Protein AF-A0A0V1PXN3-F1 (afdb_monomer)

InterPro domains:
  IPR060746 Increased recombination centres protein 19 [PF27708] (1-213)

Mean predicted aligned error: 9.02 Å

Foldseek 3Di:
DDDDDDDDDDDPDDDDPDDLADQDDLVNLVVDPDPLVSLVVLLVLQLSCLVQLDVDPLLSVLSNVVSVCCSPQADLQLLLCLQPPPDDRDDPSLQSVQSSLQSVLSVVQRDDDPVQPPPPPCPDPVSPDRDGDPSSVVSVVVSVLSVPDDPVQSRPRNNVLLVLVVVLVVPADPDHDPVSNCVSCVPPDPVVVVVSVVSSVVSVVCVVSVHRD

Secondary structure (DSSP, 8-state):
----------SS----SS-SSPPPPHHHHHT-S-HHHHHHHHHHHHHHGGGTS-SSHHHHHHHHHHHHHHHHT--HHHHHHHHHSS-PPPPHHHHHHHHHHHHHHHHHTT---GGGS--S---SGGGG-PPPPHHHHHHHHHHHHHHHS-HHHHS-SS-THHHHHHHHHHTS-SS--HHHHHHHTSSS-TTHHHHHHHHHHHHHHHHHHT---

Organism: NCBI:txid58627

Radius of gyration: 21.48 Å; Cα contacts (8 Å, |Δi|>4): 142; chains: 1; bounding box: 57×36×67 Å

Structure (mmCIF, N/CA/C/O backbone):
data_AF-A0A0V1PXN3-F1
#
_entry.id   AF-A0A0V1PXN3-F1
#
loop_
_atom_site.group_PDB
_atom_site.id
_atom_site.type_symbol
_atom_site.label_atom_id
_atom_site.label_alt_id
_atom_site.label_comp_id
_atom_site.label_asym_id
_atom_site.label_entity_id
_atom_site.label_seq_id
_atom_site.pdbx_PDB_ins_code
_atom_site.Cartn_x
_atom_site.Cartn_y
_atom_site.Cartn_z
_atom_site.occupancy
_atom_site.B_iso_or_equiv
_atom_site.auth_seq_id
_atom_site.auth_comp_id
_atom_site.auth_asym_id
_atom_site.auth_atom_id
_atom_site.pdbx_PDB_model_num
ATOM 1 N N . MET A 1 1 ? -35.572 -7.677 36.099 1.00 38.69 1 MET A N 1
ATOM 2 C CA . MET A 1 1 ? -35.327 -8.691 35.049 1.00 38.69 1 MET A CA 1
ATOM 3 C C . MET A 1 1 ? -36.338 -8.476 33.934 1.00 38.69 1 MET A C 1
ATOM 5 O O . MET A 1 1 ? -37.490 -8.809 34.137 1.00 38.69 1 MET A O 1
ATOM 9 N N . ASN A 1 2 ? -35.928 -7.909 32.796 1.00 30.81 2 ASN A N 1
ATOM 10 C CA . ASN A 1 2 ? -36.773 -7.792 31.602 1.00 30.81 2 ASN A CA 1
ATOM 11 C C . ASN A 1 2 ? -36.043 -8.457 30.427 1.00 30.81 2 ASN A C 1
ATOM 13 O O . ASN A 1 2 ? -35.057 -7.928 29.920 1.00 30.81 2 ASN A O 1
ATOM 17 N N . LYS A 1 3 ? -36.506 -9.650 30.040 1.00 45.12 3 LYS A N 1
ATOM 18 C CA . LYS A 1 3 ? -36.125 -10.360 28.811 1.00 45.12 3 LYS A CA 1
ATOM 19 C C . LYS A 1 3 ? -37.170 -10.056 27.741 1.00 45.12 3 LYS A C 1
ATOM 21 O O . LYS A 1 3 ? -38.227 -10.647 27.860 1.00 45.12 3 LYS A O 1
ATOM 26 N N . ILE A 1 4 ? -36.881 -9.250 26.715 1.00 38.41 4 ILE A N 1
ATOM 27 C CA . ILE A 1 4 ? -37.467 -9.299 25.345 1.00 38.41 4 ILE A CA 1
ATOM 28 C C . ILE A 1 4 ? -36.533 -8.415 24.462 1.00 38.41 4 ILE A C 1
ATOM 30 O O . ILE A 1 4 ? -36.041 -7.417 24.971 1.00 38.41 4 ILE A O 1
ATOM 34 N N . LYS A 1 5 ? -36.148 -8.653 23.198 1.00 32.56 5 LYS A N 1
ATOM 35 C CA . LYS A 1 5 ? -36.693 -9.404 22.057 1.00 32.56 5 LYS A CA 1
ATOM 36 C C . LYS A 1 5 ? -35.580 -10.082 21.248 1.00 32.56 5 LYS A C 1
ATOM 38 O O . LYS A 1 5 ? -34.499 -9.529 21.064 1.00 32.56 5 LYS A O 1
ATOM 43 N N . GLN A 1 6 ? -35.902 -11.275 20.752 1.00 46.47 6 GLN A N 1
ATOM 44 C CA . GLN A 1 6 ? -35.197 -11.967 19.677 1.00 46.47 6 GLN A CA 1
ATOM 45 C C . GLN A 1 6 ? -35.239 -11.104 18.410 1.00 46.47 6 GLN A C 1
ATOM 47 O O . GLN A 1 6 ? -36.313 -10.653 18.014 1.00 46.47 6 GLN A O 1
ATOM 52 N N . THR A 1 7 ? -34.091 -10.888 17.772 1.00 35.09 7 THR A N 1
ATOM 53 C CA . THR A 1 7 ? -34.034 -10.409 16.389 1.00 35.09 7 THR A CA 1
ATOM 54 C C . THR A 1 7 ? -33.651 -11.576 15.496 1.00 35.09 7 THR A C 1
ATOM 56 O O . THR A 1 7 ? -32.647 -12.253 15.720 1.00 35.09 7 THR A O 1
ATOM 59 N N . ALA A 1 8 ? -34.535 -11.835 14.537 1.00 36.41 8 ALA A N 1
ATOM 60 C CA . ALA A 1 8 ? -34.487 -12.936 13.600 1.00 36.41 8 ALA A CA 1
ATOM 61 C C . ALA A 1 8 ? -33.201 -12.915 12.764 1.00 36.41 8 ALA A C 1
ATOM 63 O O . ALA A 1 8 ? -32.812 -11.898 12.191 1.00 36.41 8 ALA A O 1
ATOM 64 N N . THR A 1 9 ? -32.562 -14.075 12.697 1.00 37.53 9 THR A N 1
ATOM 65 C CA . THR A 1 9 ? -31.536 -14.423 11.723 1.00 37.53 9 THR A CA 1
ATOM 66 C C . THR A 1 9 ? -32.177 -14.587 10.351 1.00 37.53 9 THR A C 1
ATOM 68 O O . THR A 1 9 ? -32.914 -15.544 10.122 1.00 37.53 9 THR A O 1
ATOM 71 N N . VAL A 1 10 ? -31.844 -13.693 9.425 1.00 38.00 10 VAL A N 1
ATOM 72 C CA . VAL A 1 10 ? -31.843 -14.008 7.995 1.00 38.00 10 VAL A CA 1
ATOM 73 C C . VAL A 1 10 ? -30.399 -13.821 7.535 1.00 38.00 10 VAL A C 1
ATOM 75 O O . VAL A 1 10 ? -29.905 -12.697 7.469 1.00 38.00 10 VAL A O 1
ATOM 78 N N . GLY A 1 11 ? -29.706 -14.943 7.329 1.00 45.94 11 GLY A N 1
ATOM 79 C CA . GLY A 1 11 ? -28.295 -15.014 6.937 1.00 45.94 11 GLY A CA 1
ATOM 80 C C . GLY A 1 11 ? -27.371 -15.520 8.052 1.00 45.94 11 GLY A C 1
ATOM 81 O O . GLY A 1 11 ? -27.454 -15.067 9.191 1.00 45.94 11 GLY A O 1
ATOM 82 N N . ASN A 1 12 ? -26.470 -16.447 7.714 1.00 48.41 12 ASN A N 1
ATOM 83 C CA . ASN A 1 12 ? -25.453 -17.056 8.594 1.00 48.41 12 ASN A CA 1
ATOM 84 C C . ASN A 1 12 ? -24.338 -16.082 9.045 1.00 48.41 12 ASN A C 1
ATOM 86 O O . ASN A 1 12 ? -23.241 -16.510 9.405 1.00 48.41 12 ASN A O 1
ATOM 90 N N . ASP A 1 13 ? -24.593 -14.775 9.040 1.00 48.59 13 ASP A N 1
ATOM 91 C CA . ASP A 1 13 ? -23.587 -13.771 9.359 1.00 48.59 13 ASP A CA 1
ATOM 92 C C . ASP A 1 13 ? -23.634 -13.402 10.842 1.00 48.59 13 ASP A C 1
ATOM 94 O O . ASP A 1 13 ? -24.648 -12.941 11.374 1.00 48.59 13 ASP A O 1
ATOM 98 N N . LEU A 1 14 ? -22.494 -13.556 11.516 1.00 51.81 14 LEU A N 1
ATOM 99 C CA . LEU A 1 14 ? -22.304 -13.098 12.888 1.00 51.81 14 LEU A CA 1
ATOM 100 C C . LEU A 1 14 ? -22.364 -11.564 12.934 1.00 51.81 14 LEU A C 1
ATOM 102 O O . LEU A 1 14 ? -21.406 -10.874 12.587 1.00 51.81 14 LEU A O 1
ATOM 106 N N . ILE A 1 15 ? -23.485 -11.020 13.405 1.00 57.38 15 ILE A N 1
ATOM 107 C CA . ILE A 1 15 ? -23.606 -9.594 13.717 1.00 57.38 15 ILE A CA 1
ATOM 108 C C . ILE A 1 15 ? -22.878 -9.345 15.035 1.00 57.38 15 ILE A C 1
ATOM 110 O O . ILE A 1 15 ? -23.332 -9.761 16.106 1.00 57.38 15 ILE A O 1
ATOM 114 N N . VAL A 1 16 ? -21.741 -8.655 14.976 1.00 54.97 16 VAL A N 1
ATOM 115 C CA . VAL A 1 16 ? -21.030 -8.281 16.196 1.00 54.97 16 VAL A CA 1
ATOM 116 C C . VAL A 1 16 ? -21.806 -7.160 16.888 1.00 54.97 16 VAL A C 1
ATOM 118 O O . VAL A 1 16 ? -21.895 -6.047 16.381 1.00 54.97 16 VAL A O 1
ATOM 121 N N . LYS A 1 17 ? -22.368 -7.452 18.068 1.00 52.62 17 LYS A N 1
ATOM 122 C CA . LYS A 1 17 ? -23.098 -6.468 18.893 1.00 52.62 17 LYS A CA 1
ATOM 123 C C . LYS A 1 17 ? -22.206 -5.350 19.446 1.00 52.62 17 LYS A C 1
ATOM 125 O O . LYS A 1 17 ? -22.716 -4.325 19.884 1.00 52.62 17 LYS A O 1
ATOM 130 N N . TYR A 1 18 ? -20.892 -5.562 19.447 1.00 54.41 18 TYR A N 1
ATOM 131 C CA . TYR A 1 18 ? -19.894 -4.657 20.005 1.00 54.41 18 TYR A CA 1
ATOM 132 C C . TYR A 1 18 ? -18.847 -4.306 18.951 1.00 54.41 18 TYR A C 1
ATOM 134 O O . TYR A 1 18 ? -18.476 -5.134 18.121 1.00 54.41 18 TYR A O 1
ATOM 142 N N . GLN A 1 19 ? -18.338 -3.079 18.998 1.00 57.34 19 GLN A N 1
ATOM 143 C CA . GLN A 1 19 ? -17.306 -2.624 18.075 1.00 57.34 19 GLN A CA 1
ATOM 144 C C . GLN A 1 19 ? -16.018 -3.448 18.262 1.00 57.34 19 GLN A C 1
ATOM 146 O O . GLN A 1 19 ? -15.400 -3.417 19.323 1.00 57.34 19 GLN A O 1
ATOM 151 N N . VAL A 1 20 ? -15.595 -4.179 17.222 1.00 59.34 20 VAL A N 1
ATOM 152 C CA . VAL A 1 20 ? -14.404 -5.057 17.271 1.00 59.34 20 VAL A CA 1
ATOM 153 C C . VAL A 1 20 ? -13.104 -4.250 17.396 1.00 59.34 20 VAL A C 1
ATOM 155 O O . VAL A 1 20 ? -12.115 -4.714 17.967 1.00 59.34 20 VAL A O 1
ATOM 158 N N . SER A 1 21 ? -13.098 -3.020 16.878 1.00 61.12 21 SER A N 1
ATOM 159 C CA . SER A 1 21 ? -11.963 -2.100 16.943 1.00 61.12 21 SER A CA 1
ATOM 160 C C . SER A 1 21 ? -12.455 -0.663 17.086 1.00 61.12 21 SER A C 1
ATOM 162 O O . SER A 1 21 ? -13.147 -0.164 16.200 1.00 61.12 21 SER A O 1
ATOM 164 N N . SER A 1 22 ? -12.091 0.020 18.176 1.00 64.25 22 SER A N 1
ATOM 165 C CA . SER A 1 22 ? -12.312 1.465 18.269 1.00 64.25 22 SER A CA 1
ATOM 166 C C . SER A 1 22 ? -11.385 2.203 17.304 1.00 64.25 22 SER A C 1
ATOM 168 O O . SER A 1 22 ? -10.176 1.936 17.256 1.00 64.25 22 SER A O 1
ATOM 170 N N . LEU A 1 23 ? -11.940 3.134 16.527 1.00 71.94 23 LEU A N 1
ATOM 171 C CA . LEU A 1 23 ? -11.132 4.070 15.752 1.00 71.94 23 LEU A CA 1
ATOM 172 C C . LEU A 1 23 ? -10.460 5.029 16.736 1.00 71.94 23 LEU A C 1
ATOM 174 O O . LEU A 1 23 ? -11.130 5.660 17.548 1.00 71.94 23 LEU A O 1
ATOM 178 N N . ILE A 1 24 ? -9.130 5.069 16.702 1.00 79.38 24 ILE A N 1
ATOM 179 C CA . ILE A 1 24 ? -8.342 5.943 17.571 1.00 79.38 24 ILE A CA 1
ATOM 180 C C . ILE A 1 24 ? -8.375 7.364 17.015 1.00 79.38 24 ILE A C 1
ATOM 182 O O . ILE A 1 24 ? -8.182 7.560 15.815 1.00 79.38 24 ILE A O 1
ATOM 186 N N . LYS A 1 25 ? -8.597 8.354 17.880 1.00 82.12 25 LYS A N 1
ATOM 187 C CA . LYS A 1 25 ? -8.450 9.767 17.508 1.00 82.12 25 LYS A CA 1
ATOM 188 C C . LYS A 1 25 ? -6.993 10.206 17.643 1.00 82.12 25 LYS A C 1
ATOM 190 O O . LYS A 1 25 ? -6.249 9.668 18.465 1.00 82.12 25 LYS A O 1
ATOM 195 N N . LEU A 1 26 ? -6.589 11.222 16.882 1.00 82.00 26 LEU A N 1
ATOM 196 C CA . LEU A 1 26 ? -5.228 11.765 16.943 1.00 82.00 26 LEU A CA 1
ATOM 197 C C . LEU A 1 26 ? -4.856 12.239 18.360 1.00 82.00 26 LEU A C 1
ATOM 199 O O . LEU A 1 26 ? -3.751 11.985 18.831 1.00 82.00 26 LEU A O 1
ATOM 203 N N . GLU A 1 27 ? -5.806 12.842 19.075 1.00 83.06 27 GLU A N 1
ATOM 204 C CA . GLU A 1 27 ? -5.663 13.267 20.474 1.00 83.06 27 GLU A CA 1
ATOM 205 C C . GLU A 1 27 ? -5.270 12.110 21.402 1.00 83.06 27 GLU A C 1
ATOM 207 O O . GLU A 1 27 ? -4.376 12.243 22.235 1.00 83.06 27 GLU A O 1
ATOM 212 N N . GLU A 1 28 ? -5.901 10.945 21.239 1.00 82.19 28 GLU A N 1
ATOM 213 C CA . GLU A 1 28 ? -5.601 9.750 22.032 1.00 82.19 28 GLU A CA 1
ATOM 214 C C . GLU A 1 28 ? -4.222 9.184 21.701 1.00 82.19 28 GLU A C 1
ATOM 216 O O . GLU A 1 28 ? -3.518 8.703 22.588 1.00 82.19 28 GLU A O 1
ATOM 221 N N . LEU A 1 29 ? -3.818 9.265 20.432 1.00 84.50 29 LEU A N 1
ATOM 222 C CA . LEU A 1 29 ? -2.484 8.866 20.002 1.00 84.50 29 LEU A CA 1
ATOM 223 C C . LEU A 1 29 ? -1.412 9.814 20.564 1.00 84.50 29 LEU A C 1
ATOM 225 O O . LEU A 1 29 ? -0.329 9.365 20.937 1.00 84.50 29 LEU A O 1
ATOM 229 N N . ASN A 1 30 ? -1.720 11.107 20.676 1.00 84.38 30 ASN A N 1
ATOM 230 C CA . ASN A 1 30 ? -0.817 12.123 21.214 1.00 84.38 30 ASN A CA 1
ATOM 231 C C . ASN A 1 30 ? -0.593 12.023 22.724 1.00 84.38 30 ASN A C 1
ATOM 233 O O . ASN A 1 30 ? 0.424 12.513 23.203 1.00 84.38 30 ASN A O 1
ATOM 237 N N . LYS A 1 31 ? -1.450 11.302 23.460 1.00 86.81 31 LYS A N 1
ATOM 238 C CA . LYS A 1 31 ? -1.182 10.938 24.863 1.00 86.81 31 LYS A CA 1
ATOM 239 C C . LYS A 1 31 ? 0.046 10.030 25.013 1.00 86.81 31 LYS A C 1
ATOM 241 O O . LYS A 1 31 ? 0.596 9.917 26.104 1.00 86.81 31 LYS A O 1
ATOM 246 N N . LEU A 1 32 ? 0.480 9.362 23.941 1.00 85.00 32 LEU A N 1
ATOM 247 C CA . LEU A 1 32 ? 1.688 8.540 23.950 1.00 85.00 32 LEU A CA 1
ATOM 248 C C . LEU A 1 32 ? 2.924 9.417 23.719 1.00 85.00 32 LEU A C 1
ATOM 250 O O . LEU A 1 32 ? 3.049 10.071 22.684 1.00 85.00 32 LEU A O 1
ATOM 254 N N . SER A 1 33 ? 3.869 9.360 24.657 1.00 79.44 33 SER A N 1
ATOM 255 C CA . SER A 1 33 ? 5.084 10.186 24.664 1.00 79.44 33 SER A CA 1
ATOM 256 C C . SER A 1 33 ? 6.087 9.844 23.556 1.00 79.44 33 SER A C 1
ATOM 258 O O . SER A 1 33 ? 6.813 10.713 23.088 1.00 79.44 33 SER A O 1
ATOM 260 N N . SER A 1 34 ? 6.136 8.585 23.112 1.00 88.19 34 SER A N 1
ATOM 261 C CA . SER A 1 34 ? 7.122 8.106 22.136 1.00 88.19 34 SER A CA 1
ATOM 262 C C . SER A 1 34 ? 6.499 7.815 20.773 1.00 88.19 34 SER A C 1
ATOM 264 O O . SER A 1 34 ? 5.521 7.069 20.673 1.00 88.19 34 SER A O 1
ATOM 266 N N . LYS A 1 35 ? 7.149 8.292 19.703 1.00 87.12 35 LYS A N 1
ATOM 267 C CA . LYS A 1 35 ? 6.850 7.937 18.304 1.00 87.12 35 LYS A CA 1
ATOM 268 C C . LYS A 1 35 ? 6.772 6.421 18.100 1.00 87.12 35 LYS A C 1
ATOM 270 O O . LYS A 1 35 ? 5.833 5.921 17.485 1.00 87.12 35 LYS A O 1
ATOM 275 N N . LYS A 1 36 ? 7.700 5.664 18.695 1.00 88.25 36 LYS A N 1
ATOM 276 C CA . LYS A 1 36 ? 7.724 4.193 18.631 1.00 88.25 36 LYS A CA 1
ATOM 277 C C . LYS A 1 36 ? 6.469 3.579 19.256 1.00 88.25 36 LYS A C 1
ATOM 279 O O . LYS A 1 36 ? 5.897 2.646 18.695 1.00 88.25 36 LYS A O 1
ATOM 284 N N . SER A 1 37 ? 6.007 4.127 20.379 1.00 89.19 37 SER A N 1
ATOM 285 C CA . SER A 1 37 ? 4.766 3.692 21.030 1.00 89.19 37 SER A CA 1
ATOM 286 C C . SER A 1 37 ? 3.532 4.012 20.183 1.00 89.19 37 SER A C 1
ATOM 288 O O . SER A 1 37 ? 2.633 3.173 20.093 1.00 89.19 37 SER A O 1
ATOM 290 N N . LYS A 1 38 ? 3.507 5.171 19.506 1.00 90.56 38 LYS A N 1
ATOM 291 C CA . LYS A 1 38 ? 2.444 5.536 18.552 1.00 90.56 38 LYS A CA 1
ATOM 292 C C . LYS A 1 38 ? 2.367 4.533 17.396 1.00 90.56 38 LYS A C 1
ATOM 294 O O . LYS A 1 38 ? 1.307 3.950 17.166 1.00 90.56 38 LYS A O 1
ATOM 299 N N . PHE A 1 39 ? 3.494 4.242 16.742 1.00 91.00 39 PHE A N 1
ATOM 300 C CA . PHE A 1 39 ? 3.560 3.232 15.678 1.00 91.00 39 PHE A CA 1
ATOM 301 C C . PHE A 1 39 ? 3.156 1.838 16.163 1.00 91.00 39 PHE A C 1
ATOM 303 O O . PHE A 1 39 ? 2.370 1.169 15.498 1.00 91.00 39 PHE A O 1
ATOM 310 N N . LEU A 1 40 ? 3.625 1.404 17.337 1.00 91.69 40 LEU A N 1
ATOM 311 C CA . LEU A 1 40 ? 3.267 0.095 17.889 1.00 91.69 40 LEU A CA 1
ATOM 312 C C . LEU A 1 40 ? 1.765 -0.016 18.197 1.00 91.69 40 LEU A C 1
ATOM 314 O O . LEU A 1 40 ? 1.164 -1.069 17.975 1.00 91.69 40 LEU A O 1
ATOM 318 N N . SER A 1 41 ? 1.155 1.059 18.702 1.00 91.75 41 SER A N 1
ATOM 319 C CA . SER A 1 41 ? -0.290 1.131 18.944 1.00 91.75 41 SER A CA 1
ATOM 320 C C . SER A 1 41 ? -1.076 0.955 17.642 1.00 91.75 41 SER A C 1
ATOM 322 O O . SER A 1 41 ? -1.964 0.102 17.564 1.00 91.75 41 SER A O 1
ATOM 324 N N . LEU A 1 42 ? -0.695 1.689 16.592 1.00 92.75 42 LEU A N 1
ATOM 325 C CA . LEU A 1 42 ? -1.316 1.598 15.269 1.00 92.75 42 LEU A CA 1
ATOM 326 C C . LEU A 1 42 ? -1.106 0.213 14.641 1.00 92.75 42 LEU A C 1
ATOM 328 O O . LEU A 1 42 ? -2.078 -0.414 14.222 1.00 92.75 42 LEU A O 1
ATOM 332 N N . TYR A 1 43 ? 0.117 -0.325 14.682 1.00 94.50 43 TYR A N 1
ATOM 333 C CA . TYR A 1 43 ? 0.443 -1.676 14.215 1.00 94.50 43 TYR A CA 1
ATOM 334 C C . TYR A 1 43 ? -0.472 -2.733 14.842 1.00 94.50 43 TYR A C 1
ATOM 336 O O . TYR A 1 43 ? -1.072 -3.546 14.138 1.00 94.50 43 TYR A O 1
ATOM 344 N N . LYS A 1 44 ? -0.638 -2.701 16.174 1.00 92.62 44 LYS A N 1
ATOM 345 C CA . LYS A 1 44 ? -1.514 -3.641 16.889 1.00 92.62 44 LYS A CA 1
ATOM 346 C C . LYS A 1 44 ? -2.962 -3.544 16.404 1.00 92.62 44 LYS A C 1
ATOM 348 O O . LYS A 1 44 ? -3.628 -4.573 16.308 1.00 92.62 44 LYS A O 1
ATOM 353 N N . ARG A 1 45 ? -3.451 -2.342 16.082 1.00 91.88 45 ARG A N 1
ATOM 354 C CA . ARG A 1 45 ? -4.812 -2.133 15.559 1.00 91.88 45 ARG A CA 1
ATOM 355 C C . ARG A 1 45 ? -4.971 -2.687 14.143 1.00 91.88 45 ARG A C 1
ATOM 357 O O . ARG A 1 45 ? -5.900 -3.459 13.926 1.00 91.88 45 ARG A O 1
ATOM 364 N N . PHE A 1 46 ? -4.036 -2.418 13.231 1.00 94.12 46 PHE A N 1
ATOM 365 C CA . PHE A 1 46 ? -4.040 -3.044 11.900 1.00 94.12 46 PHE A CA 1
ATOM 366 C C . PHE A 1 46 ? -3.984 -4.573 11.989 1.00 94.12 46 PHE A C 1
ATOM 368 O O . PHE A 1 46 ? -4.738 -5.270 11.310 1.00 94.12 46 PHE A O 1
ATOM 375 N N . TYR A 1 47 ? -3.140 -5.105 12.875 1.00 93.00 47 TYR A N 1
ATOM 376 C CA . TYR A 1 47 ? -2.969 -6.544 13.060 1.00 93.00 47 TYR A CA 1
ATOM 377 C C . TYR A 1 47 ? -4.218 -7.234 13.631 1.00 93.00 47 TYR A C 1
ATOM 379 O O . TYR A 1 47 ? -4.478 -8.403 13.332 1.00 93.00 47 TYR A O 1
ATOM 387 N N . ARG A 1 48 ? -5.033 -6.540 14.437 1.00 91.19 48 ARG A N 1
ATOM 388 C CA . ARG A 1 48 ? -6.324 -7.072 14.917 1.00 91.19 48 ARG A CA 1
ATOM 389 C C . ARG A 1 48 ? -7.291 -7.353 13.768 1.00 91.19 48 ARG A C 1
ATOM 391 O O . ARG A 1 48 ? -7.964 -8.378 13.806 1.00 91.19 48 ARG A O 1
ATOM 398 N N . LEU A 1 49 ? -7.274 -6.527 12.722 1.00 89.75 49 LEU A N 1
ATOM 399 C CA . LEU A 1 49 ? -8.148 -6.680 11.555 1.00 89.75 49 LEU A CA 1
ATOM 400 C C . LEU A 1 49 ? -7.783 -7.883 10.668 1.00 89.75 49 LEU A C 1
ATOM 402 O O . LEU A 1 49 ? -8.574 -8.257 9.812 1.00 89.75 49 LEU A O 1
ATOM 406 N N . ARG A 1 50 ? -6.641 -8.557 10.886 1.00 91.31 50 ARG A N 1
ATOM 407 C CA . ARG A 1 50 ? -6.141 -9.646 10.014 1.00 91.31 50 ARG A CA 1
ATOM 408 C C . ARG A 1 50 ? -7.127 -10.786 9.745 1.00 91.31 50 ARG A C 1
ATOM 410 O O . ARG A 1 50 ? -7.026 -11.433 8.713 1.00 91.31 50 ARG A O 1
ATOM 417 N N . ASN A 1 51 ? -8.030 -11.063 10.685 1.00 86.75 51 ASN A N 1
ATOM 418 C CA . ASN A 1 51 ? -9.032 -12.126 10.552 1.00 86.75 51 ASN A CA 1
ATOM 419 C C . ASN A 1 51 ? -10.312 -11.650 9.849 1.00 86.75 51 ASN A C 1
ATOM 421 O O . ASN A 1 51 ? -11.158 -12.471 9.529 1.00 86.75 51 ASN A O 1
ATOM 425 N N . MET A 1 52 ? -10.470 -10.339 9.670 1.00 86.50 52 MET A N 1
ATOM 426 C CA . MET A 1 52 ? -11.670 -9.707 9.123 1.00 86.50 52 MET A CA 1
ATOM 427 C C . MET A 1 52 ? -11.450 -9.179 7.702 1.00 86.50 52 MET A C 1
ATOM 429 O O . MET A 1 52 ? -12.417 -8.961 6.982 1.00 86.50 52 MET A O 1
ATOM 433 N N . VAL A 1 53 ? -10.190 -8.976 7.292 1.00 84.75 53 VAL A N 1
ATOM 434 C CA . VAL A 1 53 ? -9.852 -8.472 5.952 1.00 84.75 53 VAL A CA 1
ATOM 435 C C . VAL A 1 53 ? -10.349 -9.401 4.860 1.00 84.75 53 VAL A C 1
ATOM 437 O O . VAL A 1 53 ? -10.825 -8.904 3.848 1.00 84.75 53 VAL A O 1
ATOM 440 N N . ASP A 1 54 ? -10.252 -10.721 5.027 1.00 86.06 54 ASP A N 1
ATOM 441 C CA . ASP A 1 54 ? -10.813 -11.679 4.078 1.00 86.06 54 ASP A CA 1
ATOM 442 C C . ASP A 1 54 ? -11.029 -13.064 4.697 1.00 86.06 54 ASP A C 1
ATOM 444 O O . ASP A 1 54 ? -10.390 -13.407 5.692 1.00 86.06 54 ASP A O 1
ATOM 448 N N . SER A 1 55 ? -11.908 -13.867 4.092 1.00 82.88 55 SER A N 1
ATOM 449 C CA . SER A 1 55 ? -12.170 -15.246 4.525 1.00 82.88 55 SER A CA 1
ATOM 450 C C . SER A 1 55 ? -11.060 -16.218 4.115 1.00 82.88 55 SER A C 1
ATOM 452 O O . 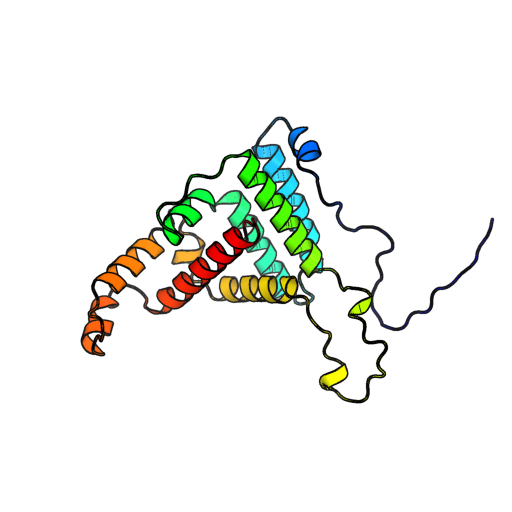SER A 1 55 ? -10.863 -17.247 4.762 1.00 82.88 55 SER A O 1
ATOM 454 N N . LYS A 1 56 ? -10.307 -15.902 3.053 1.00 87.12 56 LYS A N 1
ATOM 455 C CA . LYS A 1 56 ? -9.278 -16.789 2.505 1.00 87.12 56 LYS A CA 1
ATOM 456 C C . LYS A 1 56 ? -8.007 -16.759 3.373 1.00 87.12 56 LYS A C 1
ATOM 458 O O . LYS A 1 56 ? -7.455 -15.680 3.610 1.00 87.12 56 LYS A O 1
ATOM 463 N N . PRO A 1 57 ? -7.470 -17.921 3.797 1.00 87.88 57 PRO A N 1
ATOM 464 C CA . PRO A 1 57 ? -6.330 -17.973 4.716 1.00 87.88 57 PRO A CA 1
ATOM 465 C C . PRO A 1 57 ? -5.059 -17.349 4.122 1.00 87.88 57 PRO A C 1
ATOM 467 O O . PRO A 1 57 ? -4.343 -16.639 4.826 1.00 87.88 57 PRO A O 1
ATOM 470 N N . TYR A 1 58 ? -4.820 -17.520 2.817 1.00 89.69 58 TYR A N 1
ATOM 471 C CA . TYR A 1 58 ? -3.647 -16.939 2.156 1.00 89.69 58 TYR A CA 1
ATOM 472 C C . TYR A 1 58 ? -3.668 -15.399 2.184 1.00 89.69 58 TYR A C 1
ATOM 474 O O . TYR A 1 58 ? -2.640 -14.770 2.430 1.00 89.69 58 TYR A O 1
ATOM 482 N N . ASN A 1 59 ? -4.841 -14.774 2.017 1.00 91.44 59 ASN A N 1
ATOM 483 C CA . ASN A 1 59 ? -4.995 -13.317 2.064 1.00 91.44 59 ASN A CA 1
ATOM 484 C C . ASN A 1 59 ? -4.667 -12.764 3.453 1.00 91.44 59 ASN A C 1
ATOM 486 O O . ASN A 1 59 ? -4.000 -11.736 3.581 1.00 91.44 59 ASN A O 1
ATOM 490 N N . LYS A 1 60 ? -5.060 -13.486 4.505 1.00 92.62 60 LYS A N 1
ATOM 491 C CA . LYS A 1 60 ? -4.714 -13.153 5.888 1.00 92.62 60 LYS A CA 1
ATOM 492 C C . LYS A 1 60 ? -3.202 -13.184 6.135 1.00 92.62 60 LYS A C 1
ATOM 494 O O . LYS A 1 60 ? -2.691 -12.326 6.857 1.00 92.62 60 LYS A O 1
ATOM 499 N N . GLU A 1 61 ? -2.477 -14.154 5.584 1.00 93.50 61 GLU A N 1
ATOM 500 C CA . GLU A 1 61 ? -1.016 -14.227 5.728 1.00 93.50 61 GLU A CA 1
ATOM 501 C C . GLU A 1 61 ? -0.304 -13.105 4.972 1.00 93.50 61 GLU A C 1
ATOM 503 O O . GLU A 1 61 ? 0.609 -12.474 5.510 1.00 93.50 61 GLU A O 1
ATOM 508 N N . ILE A 1 62 ? -0.741 -12.823 3.742 1.00 94.75 62 ILE A N 1
ATOM 509 C CA . ILE A 1 62 ? -0.211 -11.723 2.929 1.00 94.75 62 ILE A CA 1
ATOM 510 C C . ILE A 1 62 ? -0.437 -10.390 3.644 1.00 94.75 62 ILE A C 1
ATOM 512 O O . ILE A 1 62 ? 0.505 -9.618 3.814 1.00 94.75 62 ILE A O 1
ATOM 516 N N . TYR A 1 63 ? -1.647 -10.152 4.152 1.00 96.25 63 TYR A N 1
ATOM 517 C CA . TYR A 1 63 ? -1.976 -8.943 4.901 1.00 96.25 63 TYR A CA 1
ATOM 518 C C . TYR A 1 63 ? -1.052 -8.741 6.112 1.00 96.25 63 TYR A C 1
ATOM 520 O O . TYR A 1 63 ? -0.514 -7.654 6.315 1.00 96.25 63 TYR A O 1
ATOM 528 N N . GLN A 1 64 ? -0.779 -9.797 6.887 1.00 95.38 64 GLN A N 1
ATOM 529 C CA . GLN A 1 64 ? 0.167 -9.721 8.007 1.00 95.38 64 GLN A CA 1
ATOM 530 C C . GLN A 1 64 ? 1.587 -9.364 7.552 1.00 95.38 64 GLN A C 1
ATOM 532 O O . GLN A 1 64 ? 2.249 -8.545 8.195 1.00 95.38 64 GLN A O 1
ATOM 537 N N . LYS A 1 65 ? 2.055 -9.951 6.441 1.00 94.75 65 LYS A N 1
ATOM 538 C CA . LYS A 1 65 ? 3.368 -9.640 5.855 1.00 94.75 65 LYS A CA 1
ATOM 539 C C . LYS A 1 65 ? 3.438 -8.181 5.394 1.00 94.75 65 LYS A C 1
ATOM 541 O O . LYS A 1 65 ? 4.443 -7.526 5.671 1.00 94.75 65 LYS A O 1
ATOM 546 N N . ILE A 1 66 ? 2.377 -7.659 4.773 1.00 94.81 66 ILE A N 1
ATOM 547 C CA . ILE A 1 66 ? 2.276 -6.250 4.363 1.00 94.81 66 ILE A CA 1
ATOM 548 C C . ILE A 1 66 ? 2.363 -5.328 5.573 1.00 94.81 66 ILE A C 1
ATOM 550 O O . ILE A 1 66 ? 3.233 -4.461 5.591 1.00 94.81 66 ILE A O 1
ATOM 554 N N . ILE A 1 67 ? 1.526 -5.532 6.600 1.00 95.00 67 ILE A N 1
ATOM 555 C CA . ILE A 1 67 ? 1.550 -4.677 7.797 1.00 95.00 67 ILE A CA 1
ATOM 556 C C . ILE A 1 67 ? 2.943 -4.700 8.424 1.00 95.00 67 ILE A C 1
ATOM 558 O O . ILE A 1 67 ? 3.487 -3.650 8.760 1.00 95.00 67 ILE A O 1
ATOM 562 N N . ARG A 1 68 ? 3.545 -5.887 8.575 1.00 94.69 68 ARG A N 1
ATOM 563 C CA . ARG A 1 68 ? 4.886 -6.001 9.152 1.00 94.69 68 ARG A CA 1
ATOM 564 C C . ARG A 1 68 ? 5.891 -5.181 8.348 1.00 94.69 68 ARG A C 1
ATOM 566 O O . ARG A 1 68 ? 6.562 -4.346 8.939 1.00 94.69 68 ARG A O 1
ATOM 573 N N . ARG A 1 69 ? 5.955 -5.354 7.023 1.00 93.44 69 ARG A N 1
ATOM 574 C CA . ARG A 1 69 ? 6.877 -4.585 6.169 1.00 93.44 69 ARG A CA 1
ATOM 575 C C . ARG A 1 69 ? 6.627 -3.078 6.259 1.00 93.44 69 ARG A C 1
ATOM 577 O O . ARG A 1 69 ? 7.589 -2.347 6.476 1.00 93.44 69 ARG A O 1
ATOM 584 N N . LYS A 1 70 ? 5.368 -2.633 6.201 1.00 92.50 70 LYS A N 1
ATOM 585 C CA . LYS A 1 70 ? 5.002 -1.210 6.290 1.00 92.50 70 LYS A CA 1
ATOM 586 C C . LYS A 1 70 ? 5.471 -0.547 7.576 1.00 92.50 70 LYS A C 1
ATOM 588 O O . LYS A 1 70 ? 5.989 0.556 7.543 1.00 92.50 70 LYS A O 1
ATOM 593 N N . PHE A 1 71 ? 5.336 -1.234 8.707 1.00 92.38 71 PHE A N 1
ATOM 594 C CA . PHE A 1 71 ? 5.720 -0.679 10.005 1.00 92.38 71 PHE A CA 1
ATOM 595 C C . PHE A 1 71 ? 7.204 -0.865 10.361 1.00 92.38 71 PHE A C 1
ATOM 597 O O . PHE A 1 71 ? 7.669 -0.220 11.299 1.00 92.38 71 PHE A O 1
ATOM 604 N N . THR A 1 72 ? 7.949 -1.744 9.675 1.00 88.88 72 THR A N 1
ATOM 605 C CA . THR A 1 72 ? 9.369 -2.003 10.000 1.00 88.88 72 THR A CA 1
ATOM 606 C C . THR A 1 72 ? 10.377 -1.535 8.960 1.00 88.88 72 THR A C 1
ATOM 608 O O . THR A 1 72 ? 11.533 -1.327 9.312 1.00 88.88 72 THR A O 1
ATOM 611 N N . MET A 1 73 ? 9.992 -1.467 7.685 1.00 81.50 73 MET A N 1
ATOM 612 C CA . MET A 1 73 ? 10.929 -1.272 6.573 1.00 81.50 73 MET A CA 1
ATOM 613 C C . MET A 1 73 ? 10.553 -0.123 5.643 1.00 81.50 73 MET A C 1
ATOM 615 O O . MET A 1 73 ? 11.457 0.467 5.064 1.00 81.50 73 MET A O 1
ATOM 619 N N . GLU A 1 74 ? 9.263 0.153 5.453 1.00 84.31 74 GLU A N 1
ATOM 620 C CA . GLU A 1 74 ? 8.808 1.131 4.460 1.00 84.31 74 GLU A CA 1
ATOM 621 C C . GLU A 1 74 ? 8.882 2.555 5.023 1.00 84.31 74 GLU A C 1
ATOM 623 O O . GLU A 1 74 ? 8.300 2.851 6.067 1.00 84.31 74 GLU A O 1
ATOM 628 N N . ASP A 1 75 ? 9.581 3.440 4.310 1.00 90.25 75 ASP A N 1
ATOM 629 C CA . ASP A 1 75 ? 9.513 4.881 4.535 1.00 90.25 75 ASP A CA 1
ATOM 630 C C . ASP A 1 75 ? 8.506 5.488 3.551 1.00 90.25 75 ASP A C 1
ATOM 632 O O . ASP A 1 75 ? 8.732 5.546 2.339 1.00 90.25 75 ASP A O 1
ATOM 636 N N . PHE A 1 76 ? 7.363 5.918 4.088 1.00 92.06 76 PHE A N 1
ATOM 637 C CA . PHE A 1 76 ? 6.277 6.475 3.290 1.00 92.06 76 PHE A CA 1
ATOM 638 C C . PHE A 1 76 ? 6.677 7.776 2.585 1.00 92.06 76 PHE A C 1
ATOM 640 O O . PHE A 1 76 ? 6.305 7.969 1.431 1.00 92.06 76 PHE A O 1
ATOM 647 N N . ASN A 1 77 ? 7.444 8.650 3.247 1.00 92.19 77 ASN A N 1
ATOM 648 C CA . ASN A 1 77 ? 7.838 9.933 2.665 1.00 92.19 77 ASN A CA 1
ATOM 649 C C . ASN A 1 77 ? 8.832 9.729 1.521 1.00 92.19 77 ASN A C 1
ATOM 651 O O . ASN A 1 77 ? 8.657 10.336 0.469 1.00 92.19 77 ASN A O 1
ATOM 655 N N . LEU A 1 78 ? 9.801 8.823 1.694 1.00 92.44 78 LEU A N 1
ATOM 656 C CA . LEU A 1 78 ? 10.749 8.458 0.637 1.00 92.44 78 LEU A CA 1
ATOM 657 C C . LEU A 1 78 ? 10.028 7.902 -0.597 1.00 92.44 78 LEU A C 1
ATOM 659 O O . LEU A 1 78 ? 10.272 8.311 -1.729 1.00 92.44 78 LEU A O 1
ATOM 663 N N . LYS A 1 79 ? 9.103 6.964 -0.381 1.00 92.38 79 LYS A N 1
ATOM 664 C CA . LYS A 1 79 ? 8.328 6.368 -1.469 1.00 92.38 79 LYS A CA 1
ATOM 665 C C . LYS A 1 79 ? 7.466 7.410 -2.185 1.00 92.38 79 LYS A C 1
ATOM 667 O O . LYS A 1 79 ? 7.361 7.395 -3.408 1.00 92.38 79 LYS A O 1
ATOM 672 N N . ARG A 1 80 ? 6.848 8.310 -1.418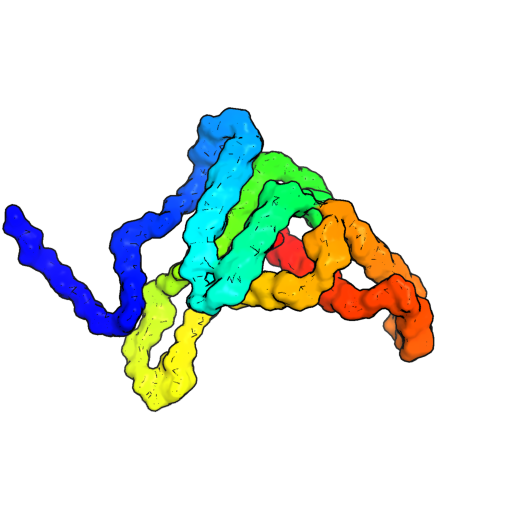 1.00 93.31 80 ARG A N 1
ATOM 673 C CA . ARG A 1 80 ? 6.011 9.397 -1.928 1.00 93.31 80 ARG A CA 1
ATOM 674 C C . ARG A 1 80 ? 6.811 10.383 -2.774 1.00 93.31 80 ARG A C 1
ATOM 676 O O . ARG A 1 80 ? 6.345 10.725 -3.855 1.00 93.31 80 ARG A O 1
ATOM 683 N N . SER A 1 81 ? 8.002 10.784 -2.327 1.00 93.38 81 SER A N 1
ATOM 684 C CA . SER A 1 81 ? 8.855 11.708 -3.081 1.00 93.38 81 SER A CA 1
ATOM 685 C C . SER A 1 81 ? 9.356 11.101 -4.390 1.00 93.38 81 SER A C 1
ATOM 687 O O . SER A 1 81 ? 9.424 11.805 -5.383 1.00 93.38 81 SER A O 1
ATOM 689 N N . ILE A 1 82 ? 9.665 9.798 -4.411 1.00 93.50 82 ILE A N 1
ATOM 690 C CA . ILE A 1 82 ? 10.157 9.105 -5.618 1.00 93.50 82 ILE A CA 1
ATOM 691 C C . ILE A 1 82 ? 9.050 8.873 -6.659 1.00 93.50 82 ILE A C 1
ATOM 693 O O . ILE A 1 82 ? 9.339 8.784 -7.847 1.00 93.50 82 ILE A O 1
ATOM 697 N N . LEU A 1 83 ? 7.796 8.692 -6.232 1.00 93.25 83 LEU A N 1
ATOM 698 C CA . LEU A 1 83 ? 6.698 8.360 -7.148 1.00 93.25 83 LEU A CA 1
ATOM 699 C C . LEU A 1 83 ? 5.971 9.578 -7.711 1.00 93.25 83 LEU A C 1
ATOM 701 O O . LEU A 1 83 ? 5.482 9.500 -8.833 1.00 93.25 83 LEU A O 1
ATOM 705 N N . LEU A 1 84 ? 5.796 10.639 -6.922 1.00 90.44 84 LEU A N 1
ATOM 706 C CA . LEU A 1 84 ? 4.950 11.766 -7.320 1.00 90.44 84 LEU A CA 1
ATOM 707 C C . LEU A 1 84 ? 5.716 12.973 -7.856 1.00 90.44 84 LEU A C 1
ATOM 709 O O . LEU A 1 84 ? 5.055 13.815 -8.452 1.00 90.44 84 LEU A O 1
ATOM 713 N N . ASP A 1 85 ? 7.042 13.004 -7.682 1.00 80.19 85 ASP A N 1
ATOM 714 C CA . ASP A 1 85 ? 7.944 14.120 -7.989 1.00 80.19 85 ASP A CA 1
ATOM 715 C C . ASP A 1 85 ? 7.533 15.446 -7.292 1.00 80.19 85 ASP A C 1
ATOM 717 O O . ASP A 1 85 ? 6.361 15.779 -7.155 1.00 80.19 85 ASP A O 1
ATOM 721 N N . ASP A 1 86 ? 8.500 16.202 -6.763 1.00 70.75 86 ASP A N 1
ATOM 722 C CA . ASP A 1 86 ? 8.286 17.550 -6.193 1.00 70.75 86 ASP A CA 1
ATOM 723 C C . ASP A 1 86 ? 7.171 17.694 -5.134 1.00 70.75 86 ASP A C 1
ATOM 725 O O . ASP A 1 86 ? 6.399 18.657 -5.134 1.00 70.75 86 ASP A O 1
ATOM 729 N N . VAL A 1 87 ? 7.091 16.757 -4.180 1.00 83.38 87 VAL A N 1
ATOM 730 C CA . VAL A 1 87 ? 6.109 16.840 -3.087 1.00 83.38 87 VAL A CA 1
ATOM 731 C C . VAL A 1 87 ? 6.754 17.053 -1.723 1.00 83.38 87 VAL A C 1
ATOM 733 O O . VAL A 1 87 ? 7.629 16.291 -1.309 1.00 83.38 87 VAL A O 1
ATOM 736 N N . ASP A 1 88 ? 6.239 18.036 -0.980 1.00 85.19 88 ASP A N 1
ATOM 737 C CA . ASP A 1 88 ? 6.708 18.383 0.363 1.00 85.19 88 ASP A CA 1
ATOM 738 C C . ASP A 1 88 ? 6.689 17.191 1.319 1.00 85.19 88 ASP A C 1
ATOM 740 O O . ASP A 1 88 ? 5.710 16.442 1.393 1.00 85.19 88 ASP A O 1
ATOM 744 N N . ILE A 1 89 ? 7.752 17.048 2.110 1.00 89.56 89 ILE A N 1
ATOM 745 C CA . ILE A 1 89 ? 7.851 16.012 3.140 1.00 89.56 89 ILE A CA 1
ATOM 746 C C . ILE A 1 89 ? 6.706 16.193 4.140 1.00 89.56 89 ILE A C 1
ATOM 748 O O . ILE A 1 89 ? 6.533 17.262 4.728 1.00 89.56 89 ILE A O 1
ATOM 752 N N . LEU A 1 90 ? 5.930 15.131 4.373 1.00 90.88 90 LEU A N 1
ATOM 753 C CA . LEU A 1 90 ? 4.834 15.202 5.331 1.00 90.88 90 LEU A CA 1
ATOM 754 C C . LEU A 1 90 ? 5.376 15.386 6.746 1.00 90.88 90 LEU A C 1
ATOM 756 O O . LEU A 1 90 ? 6.253 14.640 7.196 1.00 90.88 90 LEU A O 1
ATOM 760 N N . SER A 1 91 ? 4.772 16.331 7.468 1.00 92.00 91 SER A N 1
ATOM 761 C CA . SER A 1 91 ? 4.991 16.487 8.902 1.00 92.00 91 SER A CA 1
ATOM 762 C C . SER A 1 91 ? 4.607 15.206 9.655 1.00 92.00 91 SER A C 1
ATOM 764 O O . SER A 1 91 ? 3.758 14.427 9.210 1.00 92.00 91 SER A O 1
ATOM 766 N N . GLU A 1 92 ? 5.193 14.991 10.834 1.00 89.31 92 GLU A N 1
ATOM 767 C CA . GLU A 1 92 ? 4.869 13.821 11.661 1.00 89.31 92 GLU A CA 1
ATOM 768 C C . GLU A 1 92 ? 3.376 13.761 12.026 1.00 89.31 92 GLU A C 1
ATOM 770 O O . GLU A 1 92 ? 2.785 12.681 12.041 1.00 89.31 92 GLU A O 1
ATOM 775 N N . ILE A 1 93 ? 2.757 14.919 12.265 1.00 90.19 93 ILE A N 1
ATOM 776 C CA . ILE A 1 93 ? 1.330 15.031 12.580 1.00 90.19 93 ILE A CA 1
ATOM 777 C C . ILE A 1 93 ? 0.498 14.556 11.387 1.00 90.19 93 ILE A C 1
ATOM 779 O O . ILE A 1 93 ? -0.319 13.646 11.529 1.00 90.19 93 ILE A O 1
ATOM 783 N N . SER A 1 94 ? 0.773 15.100 10.199 1.00 91.44 94 SER A N 1
ATOM 784 C CA . SER A 1 94 ? 0.071 14.738 8.965 1.00 91.44 94 SER A CA 1
ATOM 785 C C . SER A 1 94 ? 0.259 13.263 8.609 1.00 91.44 94 SER A C 1
ATOM 787 O O . SER A 1 94 ? -0.675 12.612 8.146 1.00 91.44 94 SER A O 1
ATOM 789 N N . LEU A 1 95 ? 1.446 12.699 8.855 1.00 92.44 95 LEU A N 1
ATOM 790 C CA . LEU A 1 95 ? 1.696 11.274 8.648 1.00 92.44 95 LEU A CA 1
ATOM 791 C C . LEU A 1 95 ? 0.810 10.417 9.561 1.00 92.44 95 LEU A C 1
ATOM 793 O O . LEU A 1 95 ? 0.172 9.473 9.095 1.00 92.44 95 LEU A O 1
ATOM 797 N N . PHE A 1 96 ? 0.723 10.745 10.853 1.00 92.38 96 PHE A N 1
ATOM 798 C CA . PHE A 1 96 ? -0.127 9.994 11.777 1.00 92.38 96 PHE A CA 1
ATOM 799 C C . PHE A 1 96 ? -1.615 10.125 11.458 1.00 92.38 96 PHE A C 1
ATOM 801 O O . PHE A 1 96 ? -2.327 9.124 11.533 1.00 92.38 96 PHE A O 1
ATOM 808 N N . GLU A 1 97 ? -2.080 11.308 11.056 1.00 91.62 97 GLU A N 1
ATOM 809 C CA . GLU A 1 97 ? -3.450 11.502 10.567 1.00 91.62 97 GLU A CA 1
ATOM 810 C C . GLU A 1 97 ? -3.755 10.577 9.389 1.00 91.62 97 GLU A C 1
ATOM 812 O O . GLU A 1 97 ? -4.750 9.852 9.409 1.00 91.62 97 GLU A O 1
ATOM 817 N N . ARG A 1 98 ? -2.860 10.520 8.398 1.00 94.44 98 ARG A N 1
ATOM 818 C CA . ARG A 1 98 ? -3.031 9.639 7.239 1.00 94.44 98 ARG A CA 1
ATOM 819 C C . ARG A 1 98 ? -3.018 8.160 7.618 1.00 94.44 98 ARG A C 1
ATOM 821 O O . ARG A 1 98 ? -3.814 7.387 7.084 1.00 94.44 98 ARG A O 1
ATOM 828 N N . ILE A 1 99 ? -2.185 7.740 8.573 1.00 94.25 99 ILE A N 1
ATOM 829 C CA . ILE A 1 99 ? -2.194 6.352 9.069 1.00 94.25 99 ILE A CA 1
ATOM 830 C C . ILE A 1 99 ? -3.512 6.036 9.797 1.00 94.25 99 ILE A C 1
ATOM 832 O O . ILE A 1 99 ? -4.050 4.939 9.634 1.00 94.25 99 ILE A O 1
ATOM 836 N N . ILE A 1 100 ? -4.068 6.977 10.567 1.00 92.19 100 ILE A N 1
ATOM 837 C CA . ILE A 1 100 ? -5.382 6.819 11.214 1.00 92.19 100 ILE A CA 1
ATOM 838 C C . ILE A 1 100 ? -6.492 6.715 10.162 1.00 92.19 100 ILE A C 1
ATOM 840 O O . ILE A 1 100 ? -7.322 5.808 10.248 1.00 92.19 100 ILE A O 1
ATOM 844 N N . ASN A 1 101 ? -6.475 7.568 9.136 1.00 93.12 101 ASN A N 1
ATOM 845 C CA . ASN A 1 101 ? -7.417 7.484 8.017 1.00 93.12 101 ASN A CA 1
ATOM 846 C C . ASN A 1 101 ? -7.297 6.141 7.293 1.00 93.12 101 ASN A C 1
ATOM 848 O O . ASN A 1 101 ? -8.300 5.516 6.966 1.00 93.12 101 ASN A O 1
ATOM 852 N N . THR A 1 102 ? -6.073 5.641 7.124 1.00 95.19 102 THR A N 1
ATOM 853 C CA . THR A 1 102 ? -5.809 4.316 6.545 1.00 95.19 102 THR A CA 1
ATOM 854 C C . THR A 1 102 ? -6.367 3.201 7.421 1.00 95.19 102 THR A C 1
ATOM 856 O O . THR A 1 102 ? -6.938 2.241 6.912 1.00 95.19 102 THR A O 1
ATOM 859 N N . LEU A 1 103 ? -6.267 3.318 8.747 1.00 93.19 103 LEU A N 1
ATOM 860 C CA . LEU A 1 103 ? -6.875 2.356 9.664 1.00 93.19 103 LEU A CA 1
ATOM 861 C C . LEU A 1 103 ? -8.403 2.362 9.540 1.00 93.19 103 LEU A C 1
ATOM 863 O O . LEU A 1 103 ? -9.007 1.292 9.532 1.00 93.19 103 LEU A O 1
ATOM 867 N N . ALA A 1 104 ? -9.018 3.541 9.418 1.00 90.44 104 ALA A N 1
ATOM 868 C CA . ALA A 1 104 ? -10.451 3.669 9.174 1.00 90.44 104 ALA A CA 1
ATOM 869 C C . ALA A 1 104 ? -10.850 3.074 7.815 1.00 90.44 104 ALA A C 1
ATOM 871 O O . ALA A 1 104 ? -11.813 2.317 7.740 1.00 90.44 104 ALA A O 1
ATOM 872 N N . PHE A 1 105 ? -10.063 3.327 6.769 1.00 92.38 105 PHE A N 1
ATOM 873 C CA . PHE A 1 105 ? -10.250 2.755 5.438 1.00 92.38 105 PHE A CA 1
ATOM 874 C C . PHE A 1 105 ? -10.207 1.220 5.466 1.00 92.38 105 PHE A C 1
ATOM 876 O O . PHE A 1 105 ? -11.122 0.551 4.985 1.00 92.38 105 PHE A O 1
ATOM 883 N N . VAL A 1 106 ? -9.186 0.637 6.105 1.00 92.56 106 VAL A N 1
ATOM 884 C CA . VAL A 1 106 ? -9.080 -0.821 6.257 1.00 92.56 106 VAL A CA 1
ATOM 885 C C . VAL A 1 106 ? -10.217 -1.359 7.122 1.00 92.56 106 VAL A C 1
ATOM 887 O O . VAL A 1 106 ? -10.791 -2.387 6.784 1.00 92.56 106 VAL A O 1
ATOM 890 N N . HIS A 1 107 ? -10.599 -0.677 8.200 1.00 89.69 107 HIS A N 1
ATOM 891 C CA . HIS A 1 107 ? -11.756 -1.075 9.000 1.00 89.69 107 HIS A CA 1
ATOM 892 C C . HIS A 1 107 ? -13.043 -1.100 8.160 1.00 89.69 107 HIS A C 1
ATOM 894 O O . HIS A 1 107 ? -13.774 -2.087 8.198 1.00 89.69 107 HIS A O 1
ATOM 900 N N . ASN A 1 108 ? -13.292 -0.077 7.342 1.00 86.88 108 ASN A N 1
ATOM 901 C CA . ASN A 1 108 ? -14.456 -0.011 6.456 1.00 86.88 108 ASN A CA 1
ATOM 902 C C . ASN A 1 108 ? -14.485 -1.149 5.431 1.00 86.88 108 ASN A C 1
ATOM 904 O O . ASN A 1 108 ? -15.559 -1.654 5.122 1.00 86.88 108 ASN A O 1
ATOM 908 N N . SER A 1 109 ? -13.319 -1.625 4.980 1.00 88.31 109 SER A N 1
ATOM 909 C CA . SER A 1 109 ? -13.219 -2.809 4.111 1.00 88.31 109 SER A CA 1
ATOM 910 C C . SER A 1 109 ? -13.724 -4.107 4.762 1.00 88.31 109 SER A C 1
ATOM 912 O O . SER A 1 109 ? -13.976 -5.086 4.063 1.00 88.31 109 SER A O 1
ATOM 914 N N . THR A 1 110 ? -13.881 -4.124 6.091 1.00 84.62 110 THR A N 1
ATOM 915 C CA . THR A 1 110 ? -14.312 -5.297 6.870 1.00 84.62 110 THR A CA 1
ATOM 916 C C . THR A 1 110 ? -15.778 -5.255 7.300 1.00 84.62 110 THR A C 1
ATOM 918 O O . THR A 1 110 ? -16.249 -6.188 7.948 1.00 84.62 110 THR A O 1
ATOM 921 N N . VAL A 1 111 ? -16.503 -4.182 6.970 1.00 77.88 111 VAL A N 1
ATOM 922 C CA . VAL A 1 111 ? -17.873 -3.941 7.437 1.00 77.88 111 VAL A CA 1
ATOM 923 C C . VAL A 1 111 ? -18.827 -3.851 6.250 1.00 77.88 111 VAL A C 1
ATOM 925 O O . VAL A 1 111 ? -18.576 -3.104 5.308 1.00 77.88 111 VAL A O 1
ATOM 928 N N . TYR A 1 112 ? -19.955 -4.554 6.330 1.00 71.31 112 TYR A N 1
ATOM 929 C CA . TYR A 1 112 ? -21.068 -4.407 5.387 1.00 71.31 112 TYR A CA 1
ATOM 930 C C . TYR A 1 112 ? -22.001 -3.279 5.829 1.00 71.31 112 TYR A C 1
ATOM 932 O O . TYR A 1 112 ? -22.321 -3.180 7.019 1.00 71.31 112 TYR A O 1
ATOM 940 N N . LEU A 1 113 ? -22.464 -2.441 4.896 1.00 65.38 113 LEU A N 1
ATOM 941 C CA . LEU A 1 113 ? -23.497 -1.461 5.221 1.00 65.38 113 LEU A CA 1
ATOM 942 C C . LEU A 1 113 ? -24.866 -2.154 5.316 1.00 65.38 113 LEU A C 1
ATOM 944 O O . LEU A 1 113 ? -25.186 -2.997 4.477 1.00 65.38 113 LEU A O 1
ATOM 948 N N . PRO A 1 114 ? -25.718 -1.792 6.294 1.00 62.78 114 PRO A N 1
ATOM 949 C CA . PRO A 1 114 ? -27.067 -2.348 6.396 1.00 62.78 114 PRO A CA 1
ATOM 950 C C . PRO A 1 114 ? -27.897 -2.154 5.119 1.00 62.78 114 PRO A C 1
ATOM 952 O O . PRO A 1 114 ? -28.638 -3.051 4.744 1.00 62.78 114 PRO A O 1
ATOM 955 N N . SER A 1 115 ? -27.719 -1.026 4.423 1.00 58.66 115 SER A N 1
ATOM 956 C CA . SER A 1 115 ? -28.397 -0.695 3.162 1.00 58.66 115 SER A CA 1
ATOM 957 C C . SER A 1 115 ? -27.918 -1.504 1.951 1.00 58.66 115 SER A C 1
ATOM 959 O O . SER A 1 115 ? -28.600 -1.540 0.935 1.00 58.66 115 SER A O 1
ATOM 961 N N . GLU A 1 116 ? -26.745 -2.138 2.034 1.00 57.00 116 GLU A N 1
ATOM 962 C CA . GLU A 1 116 ? -26.194 -3.007 0.982 1.00 57.00 116 GLU A CA 1
ATOM 963 C C . GLU A 1 116 ? -26.685 -4.455 1.111 1.00 57.00 116 GLU A C 1
ATOM 965 O O . GLU A 1 116 ? -26.504 -5.259 0.193 1.00 57.00 116 GLU A O 1
ATOM 970 N N . ARG A 1 117 ? -27.336 -4.804 2.232 1.00 58.69 117 ARG A N 1
ATOM 971 C CA . ARG A 1 117 ? -28.064 -6.068 2.335 1.00 58.69 117 ARG A CA 1
ATOM 972 C C . ARG A 1 117 ? -29.269 -5.970 1.417 1.00 58.69 117 ARG A C 1
ATOM 974 O O . ARG A 1 117 ? -30.254 -5.315 1.739 1.00 58.69 117 ARG A O 1
ATOM 981 N N . LYS A 1 118 ? -29.182 -6.630 0.262 1.00 54.56 118 LYS A N 1
ATOM 982 C CA . LYS A 1 118 ? -30.344 -6.874 -0.587 1.00 54.56 118 LYS A CA 1
ATOM 983 C C . LYS A 1 118 ? -31.407 -7.561 0.283 1.00 54.56 118 LYS A C 1
ATOM 985 O O . LYS A 1 118 ? -31.295 -8.743 0.573 1.00 54.56 118 LYS A O 1
ATOM 990 N N . GLU A 1 119 ? -32.464 -6.835 0.642 1.00 54.75 119 GLU A N 1
ATOM 991 C CA . GLU A 1 119 ? -33.750 -7.427 1.057 1.00 54.75 119 GLU A CA 1
ATOM 992 C C . GLU A 1 119 ? -34.423 -8.170 -0.114 1.00 54.75 119 GLU A C 1
ATOM 994 O O . GLU A 1 119 ? -35.499 -8.747 0.022 1.00 54.75 119 GLU A O 1
ATOM 999 N N . LYS A 1 120 ? -33.797 -8.142 -1.297 1.00 57.28 120 LYS A N 1
ATOM 1000 C CA . LYS A 1 120 ? -34.293 -8.774 -2.506 1.00 57.28 120 LYS A CA 1
ATOM 1001 C C . LYS A 1 120 ? -34.211 -10.301 -2.364 1.00 57.28 120 LYS A C 1
ATOM 1003 O O . LYS A 1 120 ? -33.133 -10.811 -2.050 1.00 57.28 120 LYS A O 1
ATOM 1008 N N . PRO A 1 121 ? -35.306 -11.037 -2.621 1.00 59.78 121 PRO A N 1
ATOM 1009 C CA . PRO A 1 121 ? -35.267 -12.492 -2.652 1.00 59.78 121 PRO A CA 1
ATOM 1010 C C . PRO A 1 121 ? -34.258 -12.958 -3.707 1.00 59.78 121 PRO A C 1
ATOM 1012 O O . PRO A 1 121 ? -34.191 -12.404 -4.805 1.00 59.78 121 PRO A O 1
ATOM 1015 N N . ILE A 1 122 ? -33.461 -13.963 -3.349 1.00 66.94 122 ILE A N 1
ATOM 1016 C CA . ILE A 1 122 ? -32.466 -14.577 -4.231 1.00 66.94 122 ILE A CA 1
ATOM 1017 C C . ILE A 1 122 ? -33.236 -15.408 -5.257 1.00 66.94 122 ILE A C 1
ATOM 1019 O O . ILE A 1 122 ? -33.793 -16.448 -4.909 1.00 66.94 122 ILE A O 1
ATOM 1023 N N . LEU A 1 123 ? -33.309 -14.927 -6.498 1.00 74.00 123 LEU A N 1
ATOM 1024 C CA . LEU A 1 123 ? -34.008 -15.617 -7.587 1.00 74.00 123 LEU A CA 1
ATOM 1025 C C . LEU A 1 123 ? -33.017 -16.255 -8.565 1.00 74.00 123 LEU A C 1
ATOM 1027 O O . LEU A 1 123 ? -33.301 -17.311 -9.126 1.00 74.00 123 LEU A O 1
ATOM 1031 N N . PHE A 1 124 ? -31.837 -15.651 -8.729 1.00 75.44 124 PHE A N 1
ATOM 1032 C CA . PHE A 1 124 ? -30.788 -16.113 -9.636 1.00 75.44 124 PHE A CA 1
ATOM 1033 C C . PHE A 1 124 ? -29.449 -16.308 -8.911 1.00 75.44 124 PHE A C 1
ATOM 1035 O O . PHE A 1 124 ? -29.184 -15.686 -7.886 1.00 75.44 124 PHE A O 1
ATOM 1042 N N . PHE A 1 125 ? -28.551 -17.128 -9.473 1.00 68.44 125 PHE A N 1
ATOM 1043 C CA . PHE A 1 125 ? -27.201 -17.338 -8.918 1.00 68.44 125 PHE A CA 1
ATOM 1044 C C . PHE A 1 125 ? -26.410 -16.031 -8.745 1.00 68.44 125 PHE A C 1
ATOM 1046 O O . PHE A 1 125 ? -25.662 -15.890 -7.786 1.00 68.44 125 PHE A O 1
ATOM 1053 N N . GLN A 1 126 ? -26.610 -15.058 -9.633 1.00 66.44 126 GLN A N 1
ATOM 1054 C CA . GLN A 1 126 ? -25.978 -13.735 -9.563 1.00 66.44 126 GLN A CA 1
ATOM 1055 C C . GLN A 1 126 ? -26.475 -12.905 -8.367 1.00 66.44 126 GLN A C 1
ATOM 1057 O O . GLN A 1 126 ? -25.771 -12.021 -7.885 1.00 66.44 126 GLN A O 1
ATOM 1062 N N . ASP A 1 127 ? -27.666 -13.201 -7.838 1.00 59.88 127 ASP A N 1
ATOM 1063 C CA . ASP A 1 127 ? -28.186 -12.534 -6.643 1.00 59.88 127 ASP A CA 1
ATOM 1064 C C . ASP A 1 127 ? -27.454 -12.976 -5.365 1.00 59.88 127 ASP A C 1
ATOM 1066 O O . ASP A 1 127 ? -27.534 -12.272 -4.358 1.00 59.88 127 ASP A O 1
ATOM 1070 N N . LEU A 1 128 ? -26.698 -14.086 -5.415 1.00 62.78 128 LEU A N 1
ATOM 1071 C CA . LEU A 1 128 ? -25.794 -14.517 -4.341 1.00 62.78 128 LEU A CA 1
ATOM 1072 C C . LEU A 1 128 ? -24.527 -13.652 -4.254 1.00 62.78 128 LEU A C 1
ATOM 1074 O O . LEU A 1 128 ? -23.841 -13.685 -3.231 1.00 62.78 128 LEU A O 1
ATOM 1078 N N . GLU A 1 129 ? -24.191 -12.889 -5.300 1.00 63.44 129 GLU A N 1
ATOM 1079 C CA . GLU A 1 129 ? -23.041 -11.990 -5.260 1.00 63.44 129 GLU A CA 1
ATOM 1080 C C . GLU A 1 129 ? -23.356 -10.774 -4.382 1.00 63.44 129 GLU A C 1
ATOM 1082 O O . GLU A 1 129 ? -24.201 -9.923 -4.695 1.00 63.44 129 GLU A O 1
ATOM 1087 N N . LEU A 1 130 ? -22.664 -10.708 -3.243 1.00 63.25 130 LEU A N 1
ATOM 1088 C CA . LEU A 1 130 ? -22.746 -9.585 -2.321 1.00 63.25 130 LEU A CA 1
ATOM 1089 C C . LEU A 1 130 ? -21.993 -8.385 -2.910 1.00 63.25 130 LEU A C 1
ATOM 1091 O O . LEU A 1 130 ? -20.823 -8.537 -3.284 1.00 63.25 130 LEU A O 1
ATOM 1095 N N . PRO A 1 131 ? -22.612 -7.190 -2.961 1.00 63.53 131 PRO A N 1
ATOM 1096 C CA . PRO A 1 131 ? -21.901 -5.985 -3.361 1.00 63.53 131 PRO A CA 1
ATOM 1097 C C . PRO A 1 131 ? -20.725 -5.762 -2.406 1.00 63.53 131 PRO A C 1
ATOM 1099 O O . PRO A 1 131 ? -20.884 -5.735 -1.185 1.00 63.53 131 PRO A O 1
ATOM 1102 N N . GLN A 1 132 ? -19.521 -5.651 -2.966 1.00 67.88 132 GLN A N 1
ATOM 1103 C CA . GLN A 1 132 ? -18.323 -5.353 -2.192 1.00 67.88 132 GLN A CA 1
ATOM 1104 C C . GLN A 1 132 ? -18.092 -3.850 -2.179 1.00 67.88 132 GLN A C 1
ATOM 1106 O O . GLN A 1 132 ? -18.102 -3.198 -3.222 1.00 67.88 132 GLN A O 1
ATOM 1111 N N . ARG A 1 133 ? -17.814 -3.312 -0.992 1.00 80.44 133 ARG A N 1
ATOM 1112 C CA . ARG A 1 133 ? -17.391 -1.922 -0.842 1.00 80.44 133 ARG A CA 1
ATOM 1113 C C . ARG A 1 133 ? -16.107 -1.646 -1.623 1.00 80.44 133 ARG A C 1
ATOM 1115 O O . ARG A 1 133 ? -15.229 -2.507 -1.723 1.00 80.44 133 ARG A O 1
ATOM 1122 N N . MET A 1 134 ? -15.949 -0.411 -2.089 1.00 87.25 134 MET A N 1
ATOM 1123 C CA . MET A 1 134 ? -14.742 0.017 -2.802 1.00 87.25 134 MET A CA 1
ATOM 1124 C C . MET A 1 134 ? -13.472 -0.211 -1.975 1.00 87.25 134 MET A C 1
ATOM 1126 O O . MET A 1 134 ? -12.469 -0.680 -2.511 1.00 87.25 134 MET A O 1
ATOM 1130 N N . GLU A 1 135 ? -13.520 0.023 -0.659 1.00 90.12 135 GLU A N 1
ATOM 1131 C CA . GLU A 1 135 ? -12.382 -0.234 0.227 1.00 90.12 135 GLU A CA 1
ATOM 1132 C C . GLU A 1 135 ? -11.984 -1.716 0.214 1.00 90.12 135 GLU A C 1
ATOM 1134 O O . GLU A 1 135 ? -10.798 -2.038 0.163 1.00 90.12 135 GLU A O 1
ATOM 1139 N N . LYS A 1 136 ? -12.958 -2.636 0.189 1.00 90.38 136 LYS A N 1
ATOM 1140 C CA . LYS A 1 136 ? -12.706 -4.083 0.097 1.00 90.38 136 LYS A CA 1
ATOM 1141 C C . LYS A 1 136 ? -12.028 -4.443 -1.220 1.00 90.38 136 LYS A C 1
ATOM 1143 O O . LYS A 1 136 ? -11.028 -5.159 -1.199 1.00 90.38 136 LYS A O 1
ATOM 1148 N N . LEU A 1 137 ? -12.517 -3.921 -2.343 1.00 91.06 137 LEU A N 1
ATOM 1149 C CA . LEU A 1 137 ? -11.927 -4.168 -3.663 1.00 91.06 137 LEU A CA 1
ATOM 1150 C C . LEU A 1 137 ? -10.479 -3.662 -3.747 1.00 91.06 137 LEU A C 1
ATOM 1152 O O . LEU A 1 137 ? -9.599 -4.373 -4.240 1.00 91.06 137 LEU A O 1
ATOM 1156 N N . ILE A 1 138 ? -10.212 -2.471 -3.205 1.00 94.38 138 ILE A N 1
ATOM 1157 C CA . ILE A 1 138 ? -8.870 -1.875 -3.166 1.00 94.38 138 ILE A CA 1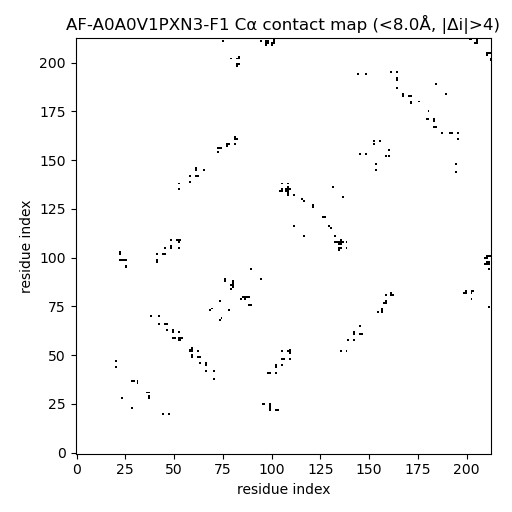
ATOM 1158 C C . ILE A 1 138 ? -7.935 -2.714 -2.289 1.00 94.38 138 ILE A C 1
ATOM 1160 O O . ILE A 1 138 ? -6.832 -3.052 -2.721 1.00 94.38 138 ILE A O 1
ATOM 1164 N N . ILE A 1 139 ? -8.375 -3.126 -1.095 1.00 94.75 139 ILE A N 1
ATOM 1165 C CA . ILE A 1 139 ? -7.564 -3.972 -0.210 1.00 94.75 139 ILE A CA 1
ATOM 1166 C C . ILE A 1 139 ? -7.290 -5.339 -0.843 1.00 94.75 139 ILE A C 1
ATOM 1168 O O . ILE A 1 139 ? -6.148 -5.790 -0.833 1.00 94.75 139 ILE A O 1
ATOM 1172 N N . LEU A 1 140 ? -8.280 -5.990 -1.457 1.00 93.69 140 LEU A N 1
ATOM 1173 C CA . LEU A 1 140 ? -8.056 -7.257 -2.162 1.00 93.69 140 LEU A CA 1
ATOM 1174 C C . LEU A 1 140 ? -7.075 -7.106 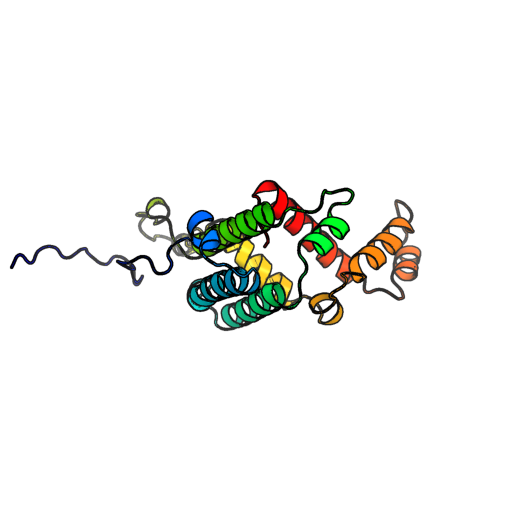-3.334 1.00 93.69 140 LEU A C 1
ATOM 1176 O O . LEU A 1 140 ? -6.260 -8.001 -3.569 1.00 93.69 140 LEU A O 1
ATOM 1180 N N . THR A 1 141 ? -7.119 -5.975 -4.039 1.00 95.19 141 THR A N 1
ATOM 1181 C CA . THR A 1 141 ? -6.162 -5.658 -5.107 1.00 95.19 141 THR A CA 1
ATOM 1182 C C . THR A 1 141 ? -4.753 -5.482 -4.542 1.00 95.19 141 THR A C 1
ATOM 1184 O O . THR A 1 141 ? -3.821 -6.094 -5.058 1.00 95.19 141 THR A O 1
ATOM 1187 N N . LEU A 1 142 ? -4.601 -4.764 -3.424 1.00 95.75 142 LEU A N 1
ATOM 1188 C CA . LEU A 1 142 ? -3.337 -4.647 -2.686 1.00 95.75 142 LEU A CA 1
ATOM 1189 C C . LEU A 1 142 ? -2.753 -6.012 -2.313 1.00 95.75 142 LEU A C 1
ATOM 1191 O O . LEU A 1 142 ? -1.567 -6.255 -2.534 1.00 95.75 142 LEU A O 1
ATOM 1195 N N . LEU A 1 143 ? -3.581 -6.919 -1.786 1.00 95.62 143 LEU A N 1
ATOM 1196 C CA . LEU A 1 143 ? -3.143 -8.271 -1.428 1.00 95.62 143 LEU A CA 1
ATOM 1197 C C . LEU A 1 143 ? -2.678 -9.062 -2.655 1.00 95.62 143 LEU A C 1
ATOM 1199 O O . LEU A 1 143 ? -1.634 -9.712 -2.607 1.00 95.62 143 LEU A O 1
ATOM 1203 N N . ARG A 1 144 ? -3.421 -8.986 -3.764 1.00 95.00 144 ARG A N 1
ATOM 1204 C CA . ARG A 1 144 ? -3.076 -9.678 -5.014 1.00 95.00 144 ARG A CA 1
ATOM 1205 C C . ARG A 1 144 ? -1.777 -9.147 -5.618 1.00 95.00 144 ARG A C 1
ATOM 1207 O O . ARG A 1 144 ? -0.902 -9.937 -5.966 1.00 95.00 144 ARG A O 1
ATOM 1214 N N . MET A 1 145 ? -1.632 -7.826 -5.692 1.00 95.00 145 MET A N 1
ATOM 1215 C CA . MET A 1 145 ? -0.425 -7.194 -6.222 1.00 95.00 145 MET A CA 1
ATOM 1216 C C . MET A 1 145 ? 0.787 -7.507 -5.351 1.00 95.00 145 MET A C 1
ATOM 1218 O O . MET A 1 145 ? 1.851 -7.836 -5.870 1.00 95.00 145 MET A O 1
ATOM 1222 N N . ASP A 1 146 ? 0.634 -7.499 -4.024 1.00 93.94 146 ASP A N 1
ATOM 1223 C CA . ASP A 1 146 ? 1.717 -7.909 -3.138 1.00 93.94 146 ASP A CA 1
ATOM 1224 C C . ASP A 1 146 ? 2.075 -9.387 -3.301 1.00 93.94 146 ASP A C 1
ATOM 1226 O O . ASP A 1 146 ? 3.249 -9.734 -3.238 1.00 93.94 146 ASP A O 1
ATOM 1230 N N . GLN A 1 147 ? 1.110 -10.270 -3.556 1.00 93.81 147 GLN A N 1
ATOM 1231 C CA . GLN A 1 147 ? 1.398 -11.679 -3.819 1.00 93.81 147 GLN A CA 1
ATOM 1232 C C . GLN A 1 147 ? 2.343 -11.841 -5.015 1.00 93.81 147 GLN A C 1
ATOM 1234 O O . GLN A 1 147 ? 3.353 -12.536 -4.902 1.00 93.81 147 GLN A O 1
ATOM 1239 N N . GLN A 1 148 ? 2.041 -11.153 -6.118 1.00 93.38 148 GLN A N 1
ATOM 1240 C CA . GLN A 1 148 ? 2.769 -11.246 -7.386 1.00 93.38 148 GLN A CA 1
ATOM 1241 C C . GLN A 1 148 ? 4.091 -10.473 -7.391 1.00 93.38 148 GLN A C 1
ATOM 1243 O O . GLN A 1 148 ? 4.987 -10.784 -8.171 1.00 93.38 148 GLN A O 1
ATOM 1248 N N . LYS A 1 149 ? 4.236 -9.477 -6.513 1.00 93.06 149 LYS A N 1
ATOM 1249 C CA . LYS A 1 149 ? 5.408 -8.606 -6.476 1.00 93.06 149 LYS A CA 1
ATOM 1250 C C . LYS A 1 149 ? 6.711 -9.402 -6.216 1.00 93.06 149 LYS A C 1
ATOM 1252 O O . LYS A 1 149 ? 6.785 -10.117 -5.209 1.00 93.06 149 LYS A O 1
ATOM 1257 N N . PRO A 1 150 ? 7.760 -9.273 -7.048 1.00 92.94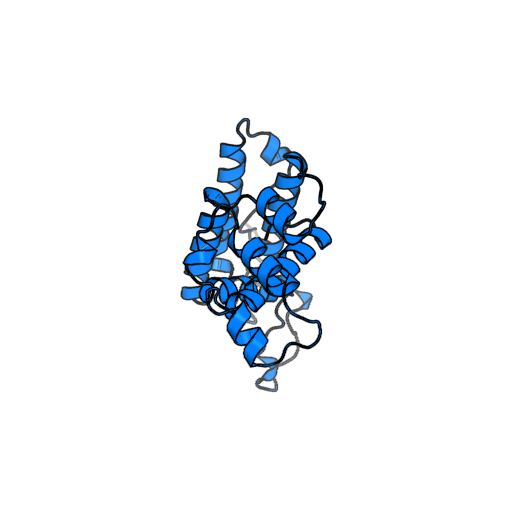 150 PRO A N 1
ATOM 1258 C CA . PRO A 1 150 ? 9.042 -9.945 -6.832 1.00 92.94 150 PRO A CA 1
ATOM 1259 C C . PRO A 1 150 ? 9.726 -9.547 -5.517 1.00 92.94 150 PRO A C 1
ATOM 1261 O O . PRO A 1 150 ? 9.594 -8.419 -5.037 1.00 92.94 150 PRO A O 1
ATOM 1264 N N . HIS A 1 151 ? 10.514 -10.461 -4.942 1.00 91.62 151 HIS A N 1
ATOM 1265 C CA . HIS A 1 151 ? 11.255 -10.199 -3.701 1.00 91.62 151 HIS A CA 1
ATOM 1266 C C . HIS A 1 151 ? 12.237 -9.026 -3.815 1.00 91.62 151 HIS A C 1
ATOM 1268 O O . HIS A 1 151 ? 12.387 -8.278 -2.851 1.00 91.62 151 HIS A O 1
ATOM 1274 N N . ILE A 1 152 ? 12.831 -8.844 -4.998 1.00 90.56 152 ILE A N 1
ATOM 1275 C CA . ILE A 1 152 ? 13.793 -7.776 -5.305 1.00 90.56 152 ILE A CA 1
ATOM 1276 C C . ILE A 1 152 ? 13.193 -6.400 -4.993 1.00 90.56 152 ILE A C 1
ATOM 1278 O O . ILE A 1 152 ? 13.839 -5.592 -4.338 1.00 90.56 152 ILE A O 1
ATOM 1282 N N . ILE A 1 153 ? 11.932 -6.165 -5.372 1.00 92.12 153 ILE A N 1
ATOM 1283 C CA . ILE A 1 153 ? 11.265 -4.875 -5.142 1.00 92.12 153 ILE A CA 1
ATOM 1284 C C . ILE A 1 153 ? 10.451 -4.833 -3.838 1.00 92.12 153 ILE A C 1
ATOM 1286 O O . ILE A 1 153 ? 10.222 -3.762 -3.288 1.00 92.12 153 ILE A O 1
ATOM 1290 N N . LYS A 1 154 ? 10.039 -5.985 -3.280 1.00 90.88 154 LYS A N 1
ATOM 1291 C CA . LYS A 1 154 ? 9.363 -6.056 -1.962 1.00 90.88 154 LYS A CA 1
ATOM 1292 C C . LYS A 1 154 ? 10.236 -5.565 -0.811 1.00 90.88 154 LYS A C 1
ATOM 1294 O O . LYS A 1 154 ? 9.703 -5.083 0.187 1.00 90.88 154 LYS A O 1
ATOM 1299 N N . TYR A 1 155 ? 11.542 -5.797 -0.907 1.00 90.50 155 TYR A N 1
ATOM 1300 C CA . TYR A 1 155 ? 12.497 -5.546 0.171 1.00 90.50 155 TYR A CA 1
ATOM 1301 C C . TYR A 1 155 ? 13.503 -4.441 -0.158 1.00 90.50 155 TYR A C 1
ATOM 1303 O O . TYR A 1 155 ? 14.412 -4.199 0.638 1.00 90.50 155 TYR A O 1
ATOM 1311 N N . ASP A 1 156 ? 13.320 -3.746 -1.281 1.00 91.31 156 ASP A N 1
ATOM 1312 C CA . ASP A 1 156 ? 14.086 -2.551 -1.612 1.00 91.31 156 ASP A CA 1
ATOM 1313 C C . ASP A 1 156 ? 13.663 -1.388 -0.701 1.00 91.31 156 ASP A C 1
ATOM 1315 O O . ASP A 1 156 ? 12.626 -0.755 -0.897 1.00 91.31 156 ASP A O 1
ATOM 1319 N N . ARG A 1 157 ? 14.475 -1.122 0.328 1.00 88.50 157 ARG A N 1
ATOM 1320 C CA . ARG A 1 157 ? 14.227 -0.055 1.311 1.00 88.50 157 ARG A CA 1
ATOM 1321 C C . ARG A 1 157 ? 14.388 1.343 0.732 1.00 88.50 157 ARG A C 1
ATOM 1323 O O . ARG A 1 157 ? 13.774 2.273 1.239 1.00 88.50 157 ARG A O 1
ATOM 1330 N N . LYS A 1 158 ? 15.265 1.491 -0.260 1.00 91.56 158 LYS A N 1
ATOM 1331 C CA . LYS A 1 158 ? 15.587 2.788 -0.859 1.00 91.56 158 LY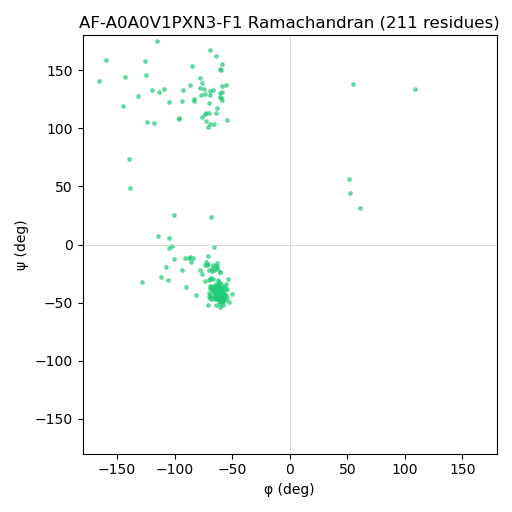S A CA 1
ATOM 1332 C C . LYS A 1 158 ? 14.694 3.104 -2.052 1.00 91.56 158 LYS A C 1
ATOM 1334 O O . LYS A 1 158 ? 14.686 4.240 -2.508 1.00 91.56 158 LYS A O 1
ATOM 1339 N N . TYR A 1 159 ? 13.940 2.110 -2.520 1.00 91.88 159 TYR A N 1
ATOM 1340 C CA . TYR A 1 159 ? 13.026 2.242 -3.645 1.00 91.88 159 TYR A CA 1
ATOM 1341 C C . TYR A 1 159 ? 13.753 2.640 -4.947 1.00 91.88 159 TYR A C 1
ATOM 1343 O O . TYR A 1 159 ? 13.192 3.304 -5.815 1.00 91.88 159 TYR A O 1
ATOM 1351 N N . GLU A 1 160 ? 15.013 2.205 -5.085 1.00 92.31 160 GLU A N 1
ATOM 1352 C CA . GLU A 1 160 ? 15.904 2.483 -6.221 1.00 92.31 160 GLU A CA 1
ATOM 1353 C C . GLU A 1 160 ? 15.415 1.843 -7.524 1.00 92.31 160 GLU A C 1
ATOM 1355 O O . GLU A 1 160 ? 15.789 2.280 -8.615 1.00 92.31 160 GLU A O 1
ATOM 1360 N N . TRP A 1 161 ? 14.589 0.799 -7.436 1.00 92.62 161 TRP A N 1
ATOM 1361 C CA . TRP A 1 161 ? 14.039 0.139 -8.617 1.00 92.62 161 TRP A CA 1
ATOM 1362 C C . TRP A 1 161 ? 13.152 1.066 -9.468 1.00 92.62 161 TRP A C 1
ATOM 1364 O O . TRP A 1 161 ? 13.143 0.918 -10.688 1.00 92.62 161 TRP A O 1
ATOM 1374 N N . VAL A 1 162 ? 12.457 2.046 -8.871 1.00 93.62 162 VAL A N 1
ATOM 1375 C CA . VAL A 1 162 ? 11.597 2.979 -9.624 1.00 93.62 162 VAL A CA 1
ATOM 1376 C C . VAL A 1 162 ? 12.411 3.962 -10.470 1.00 93.62 162 VAL A C 1
ATOM 1378 O O . VAL A 1 162 ? 12.168 4.007 -11.676 1.00 93.62 162 VAL A O 1
ATOM 1381 N N . PRO A 1 163 ? 13.409 4.689 -9.925 1.00 92.12 163 PRO A N 1
ATOM 1382 C CA . PRO A 1 163 ? 14.289 5.527 -10.738 1.00 92.12 163 PRO A CA 1
ATOM 1383 C C . PRO A 1 163 ? 14.969 4.759 -11.874 1.00 92.12 163 PRO A C 1
ATOM 1385 O O . PRO A 1 163 ? 15.062 5.271 -12.984 1.00 92.12 163 PRO A O 1
ATOM 1388 N N . LYS A 1 164 ? 15.388 3.505 -11.640 1.00 91.25 164 LYS A N 1
ATOM 1389 C CA . LYS A 1 164 ? 15.971 2.657 -12.694 1.00 91.25 164 LYS A CA 1
ATOM 1390 C C . LYS A 1 164 ? 14.990 2.423 -13.844 1.00 91.25 164 LYS A C 1
ATOM 1392 O O . LYS A 1 164 ? 15.389 2.547 -14.996 1.00 91.25 164 LYS A O 1
ATOM 1397 N N . ILE A 1 165 ? 13.724 2.129 -13.542 1.00 91.81 165 ILE A N 1
ATOM 1398 C CA . ILE A 1 165 ? 12.675 1.950 -14.558 1.00 91.81 165 ILE A CA 1
ATOM 1399 C C . ILE A 1 165 ? 12.371 3.262 -15.281 1.00 91.81 165 ILE A C 1
ATOM 1401 O O . ILE A 1 165 ? 12.330 3.271 -16.507 1.00 91.81 165 ILE A O 1
ATOM 1405 N N . ASN A 1 166 ? 12.208 4.367 -14.548 1.00 90.88 166 ASN A N 1
ATOM 1406 C CA . ASN A 1 166 ? 11.944 5.676 -15.148 1.00 90.88 166 ASN A CA 1
ATOM 1407 C C . ASN A 1 166 ? 13.081 6.095 -16.093 1.00 90.88 166 ASN A C 1
ATOM 1409 O O . ASN A 1 166 ? 12.809 6.570 -17.187 1.00 90.88 166 ASN A O 1
ATOM 1413 N N . ASN A 1 167 ? 14.343 5.849 -15.725 1.00 90.50 167 ASN A N 1
ATOM 1414 C CA . ASN A 1 167 ? 15.485 6.133 -16.595 1.00 90.50 167 ASN A CA 1
ATOM 1415 C C . ASN A 1 167 ? 15.438 5.317 -17.894 1.00 90.50 167 ASN A C 1
ATOM 1417 O O . ASN A 1 167 ? 15.702 5.870 -18.955 1.00 90.50 167 ASN A O 1
ATOM 1421 N N . GLN A 1 168 ? 15.076 4.029 -17.834 1.00 89.44 168 GLN A N 1
ATOM 1422 C CA . GLN A 1 168 ? 14.934 3.218 -19.050 1.00 89.44 168 GLN A CA 1
ATOM 1423 C C . GLN A 1 168 ? 13.770 3.692 -19.923 1.00 89.44 168 GLN A C 1
ATOM 1425 O O . GLN A 1 168 ? 13.922 3.784 -21.135 1.00 89.44 168 GLN A O 1
ATOM 1430 N N . LEU A 1 169 ? 12.635 4.045 -19.314 1.00 88.94 169 LEU A N 1
ATOM 1431 C CA . LEU A 1 169 ? 11.474 4.575 -20.033 1.00 88.94 169 LEU A CA 1
ATOM 1432 C C . LEU A 1 169 ? 11.771 5.922 -20.700 1.00 88.94 169 LEU A C 1
ATOM 1434 O O . LEU A 1 169 ? 11.372 6.131 -21.836 1.00 88.94 169 LEU A O 1
ATOM 1438 N N . ASN A 1 170 ? 12.505 6.808 -20.027 1.00 87.88 170 ASN A N 1
ATOM 1439 C CA . ASN A 1 170 ? 12.871 8.120 -20.566 1.00 87.88 170 ASN A CA 1
ATOM 1440 C C . ASN A 1 170 ? 13.897 8.037 -21.708 1.00 87.88 170 ASN A C 1
ATOM 1442 O O . ASN A 1 170 ? 14.008 8.976 -22.491 1.00 87.88 170 ASN A O 1
ATOM 1446 N N . ASN A 1 171 ? 14.653 6.938 -21.793 1.00 86.31 171 ASN A N 1
ATOM 1447 C CA . ASN A 1 171 ? 15.617 6.697 -22.867 1.00 86.31 171 ASN A CA 1
ATOM 1448 C C . ASN A 1 171 ? 14.978 6.091 -24.126 1.00 86.31 171 ASN A C 1
ATOM 1450 O O . ASN A 1 171 ? 15.652 6.003 -25.151 1.00 86.31 171 ASN A O 1
ATOM 1454 N N . LEU A 1 172 ? 13.721 5.642 -24.052 1.00 87.75 172 LEU A N 1
ATOM 1455 C CA . LEU A 1 172 ? 12.995 5.125 -25.207 1.00 87.75 172 LEU A CA 1
ATOM 1456 C C . LEU A 1 172 ? 12.494 6.273 -26.083 1.00 87.75 172 LEU A C 1
ATOM 1458 O O . LEU A 1 172 ? 12.053 7.312 -25.588 1.00 87.75 172 LEU A O 1
ATOM 1462 N N . SER A 1 173 ? 12.516 6.060 -27.395 1.00 84.31 173 SER A N 1
ATOM 1463 C CA . SER A 1 173 ? 11.803 6.921 -28.331 1.00 84.31 173 SER A CA 1
ATOM 1464 C C . SER A 1 173 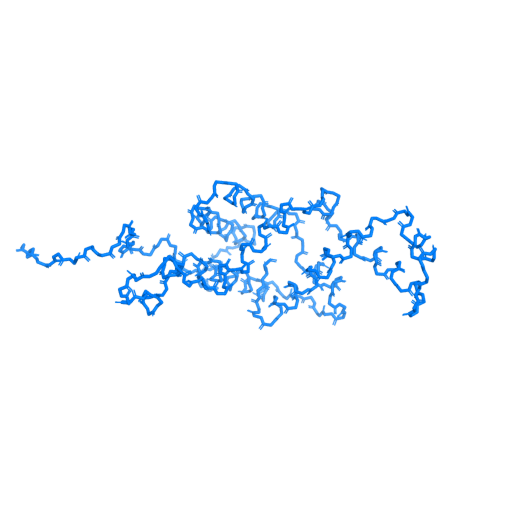? 10.279 6.859 -28.107 1.00 84.31 173 SER A C 1
ATOM 1466 O O . SER A 1 173 ? 9.763 5.949 -27.461 1.00 84.31 173 SER A O 1
ATOM 1468 N N . ASN A 1 174 ? 9.535 7.845 -28.628 1.00 80.19 174 ASN A N 1
ATOM 1469 C CA . ASN A 1 174 ? 8.073 7.914 -28.457 1.00 80.19 174 ASN A CA 1
ATOM 1470 C C . ASN A 1 174 ? 7.319 6.735 -29.105 1.00 80.19 174 ASN A C 1
ATOM 1472 O O . ASN A 1 174 ? 6.181 6.470 -28.724 1.00 80.19 174 ASN A O 1
ATOM 1476 N N . ASP A 1 175 ? 7.932 6.054 -30.076 1.00 83.12 175 ASP A N 1
ATOM 1477 C CA . ASP A 1 175 ? 7.376 4.877 -30.752 1.00 83.12 175 ASP A CA 1
ATOM 1478 C C . ASP A 1 175 ? 8.496 3.842 -30.964 1.00 83.12 175 ASP A C 1
ATOM 1480 O O . ASP A 1 175 ? 9.042 3.719 -32.066 1.00 83.12 175 ASP A O 1
ATOM 1484 N N . PRO A 1 176 ? 8.930 3.168 -29.880 1.00 83.75 176 PRO A N 1
ATOM 1485 C CA . PRO A 1 176 ? 10.098 2.313 -29.922 1.00 83.75 176 PRO A CA 1
ATOM 1486 C C . PRO A 1 176 ? 9.767 1.014 -30.646 1.00 83.75 176 PRO A C 1
ATOM 1488 O O . PRO A 1 176 ? 8.769 0.343 -30.360 1.00 83.75 176 PRO A O 1
ATOM 1491 N N . ASP A 1 177 ? 10.647 0.604 -31.556 1.00 88.62 177 ASP A N 1
ATOM 1492 C CA . ASP A 1 177 ? 10.498 -0.692 -32.203 1.00 88.62 177 ASP A CA 1
ATOM 1493 C C . ASP A 1 177 ? 10.752 -1.849 -31.205 1.00 88.62 177 ASP A C 1
ATOM 1495 O O . ASP A 1 177 ? 11.279 -1.687 -30.096 1.00 88.62 177 ASP A O 1
ATOM 1499 N N . SER A 1 178 ? 10.394 -3.081 -31.591 1.00 86.31 178 SER A N 1
ATOM 1500 C CA . SER A 1 178 ? 10.588 -4.243 -30.709 1.00 86.31 178 SER A CA 1
ATOM 1501 C C . SER A 1 178 ? 12.059 -4.490 -30.336 1.00 86.31 178 SER A C 1
ATOM 1503 O O . SER A 1 178 ? 12.305 -5.173 -29.336 1.0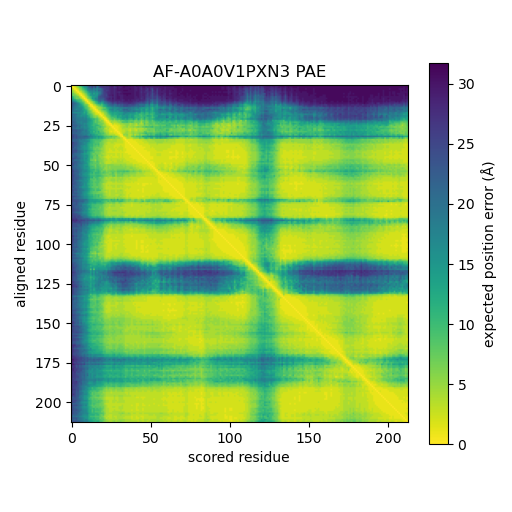0 86.31 178 SER A O 1
ATOM 1505 N N . LYS A 1 179 ? 13.031 -4.032 -31.134 1.00 86.81 179 LYS A N 1
ATOM 1506 C CA . LYS A 1 179 ? 14.461 -4.238 -30.863 1.00 86.81 179 LYS A CA 1
ATOM 1507 C C . LYS A 1 179 ? 14.964 -3.217 -29.851 1.00 86.81 179 LYS A C 1
ATOM 1509 O O . LYS A 1 179 ? 15.660 -3.608 -28.919 1.00 86.81 179 LYS A O 1
ATOM 1514 N N . GLU A 1 180 ? 14.570 -1.960 -30.003 1.00 85.00 180 GLU A N 1
ATOM 1515 C CA . GLU A 1 180 ? 14.846 -0.854 -29.094 1.00 85.00 180 GLU A CA 1
ATOM 1516 C C . GLU A 1 180 ? 14.301 -1.172 -27.702 1.00 85.00 180 GLU A C 1
ATOM 1518 O O . GLU A 1 180 ? 15.055 -1.154 -26.729 1.00 85.00 180 GLU A O 1
ATOM 1523 N N . TYR A 1 181 ? 13.044 -1.623 -27.619 1.00 85.69 181 TYR A N 1
ATOM 1524 C CA . TYR A 1 181 ? 12.438 -2.031 -26.351 1.00 85.69 181 TYR A CA 1
ATOM 1525 C C . TYR A 1 181 ? 13.215 -3.171 -25.673 1.00 85.69 181 TYR A C 1
ATOM 1527 O O . TYR A 1 181 ? 13.539 -3.108 -24.487 1.00 85.69 181 TYR A O 1
ATOM 1535 N N . LYS A 1 182 ? 13.572 -4.219 -26.428 1.00 85.50 182 LYS A N 1
ATOM 1536 C CA . LYS A 1 182 ? 14.371 -5.339 -25.900 1.00 85.50 182 LYS A CA 1
ATOM 1537 C C . LYS A 1 182 ? 15.770 -4.905 -25.468 1.00 85.50 182 LYS A C 1
ATOM 1539 O O . LYS A 1 182 ? 16.309 -5.475 -24.525 1.00 85.50 182 LYS A O 1
ATOM 1544 N N . SER A 1 183 ? 16.359 -3.932 -26.158 1.00 85.69 183 SER A N 1
ATOM 1545 C CA . SER A 1 183 ? 17.676 -3.397 -25.824 1.00 85.69 183 SER A CA 1
ATOM 1546 C C . SER A 1 183 ? 17.636 -2.579 -24.533 1.00 85.69 183 SER A C 1
ATOM 1548 O O . SER A 1 183 ? 18.481 -2.785 -23.666 1.00 85.69 183 SER A O 1
ATOM 1550 N N . ALA A 1 184 ? 16.640 -1.703 -24.370 1.00 84.25 184 ALA A N 1
ATOM 1551 C CA . ALA A 1 184 ? 16.480 -0.864 -23.179 1.00 84.25 184 ALA A CA 1
ATOM 1552 C C . ALA A 1 184 ? 16.204 -1.688 -21.907 1.00 84.25 184 ALA A C 1
ATOM 1554 O O . ALA A 1 184 ? 16.732 -1.401 -20.835 1.00 84.25 184 ALA A O 1
ATOM 1555 N N . PHE A 1 185 ? 15.430 -2.770 -22.030 1.00 87.69 185 PHE A N 1
ATOM 1556 C CA . PHE A 1 185 ? 15.082 -3.661 -20.916 1.00 87.69 185 PHE A CA 1
ATOM 1557 C C . PHE A 1 185 ? 15.912 -4.949 -20.879 1.00 87.69 185 PHE A C 1
ATOM 1559 O O . PHE A 1 185 ? 15.480 -5.961 -20.331 1.00 87.69 185 PHE A O 1
ATOM 1566 N N . LYS A 1 186 ? 17.124 -4.938 -21.445 1.00 84.88 186 LYS A N 1
ATOM 1567 C CA . LYS A 1 186 ? 18.010 -6.111 -21.412 1.00 84.88 186 LYS A CA 1
ATOM 1568 C C . LYS A 1 186 ? 18.421 -6.484 -19.983 1.00 84.88 186 LYS A C 1
ATOM 1570 O O . LYS A 1 186 ? 18.436 -7.662 -19.635 1.00 84.88 186 LYS A O 1
ATOM 1575 N N . ASP A 1 187 ? 18.722 -5.471 -19.172 1.00 83.25 187 ASP A N 1
ATOM 1576 C CA . ASP A 1 187 ? 19.262 -5.632 -17.815 1.00 83.25 187 ASP A CA 1
ATOM 1577 C C . ASP A 1 187 ? 18.217 -5.366 -16.716 1.00 83.25 187 ASP A C 1
ATOM 1579 O O . ASP A 1 187 ? 18.502 -5.494 -15.523 1.00 83.25 187 ASP A O 1
ATOM 1583 N N . VAL A 1 188 ? 16.996 -4.980 -17.101 1.00 83.62 188 VAL A N 1
ATOM 1584 C CA . VAL A 1 188 ? 15.908 -4.624 -16.186 1.00 83.62 188 VAL A CA 1
ATOM 1585 C C . VAL A 1 188 ? 14.636 -5.351 -16.603 1.00 83.62 188 VAL A C 1
ATOM 1587 O O . VAL A 1 188 ? 14.212 -5.257 -17.747 1.00 83.62 188 VAL A O 1
ATOM 1590 N N . ASP A 1 189 ? 13.997 -6.046 -15.664 1.00 86.81 189 ASP A N 1
ATOM 1591 C CA . ASP A 1 189 ? 12.754 -6.771 -15.932 1.00 86.81 189 ASP A CA 1
ATOM 1592 C C . ASP A 1 189 ? 11.618 -5.805 -16.315 1.00 86.81 189 ASP A C 1
ATOM 1594 O O . ASP A 1 189 ? 11.137 -5.022 -15.492 1.00 86.81 189 ASP A O 1
ATOM 1598 N N . ALA A 1 190 ? 11.166 -5.887 -17.568 1.00 86.44 190 ALA A N 1
ATOM 1599 C CA . ALA A 1 190 ? 10.085 -5.064 -18.105 1.00 86.44 190 ALA A CA 1
ATOM 1600 C C . ALA A 1 190 ? 8.752 -5.253 -17.356 1.00 86.44 190 ALA A C 1
ATOM 1602 O O . ALA A 1 190 ? 7.931 -4.336 -17.321 1.00 86.44 190 ALA A O 1
ATOM 1603 N N . ASN A 1 191 ? 8.534 -6.393 -16.684 1.00 87.44 191 ASN A N 1
ATOM 1604 C CA . ASN A 1 191 ? 7.329 -6.608 -15.874 1.00 87.44 191 ASN A CA 1
ATOM 1605 C C . ASN A 1 191 ? 7.237 -5.637 -14.684 1.00 87.44 191 ASN A C 1
ATOM 1607 O O . ASN A 1 191 ? 6.156 -5.424 -14.130 1.00 87.44 191 ASN A O 1
ATOM 1611 N N . LEU A 1 192 ? 8.353 -5.012 -14.294 1.00 92.00 192 LEU A N 1
ATOM 1612 C CA . LEU A 1 192 ? 8.383 -4.003 -13.239 1.00 92.00 192 LEU A CA 1
ATOM 1613 C C . LEU A 1 192 ? 7.658 -2.710 -13.626 1.00 92.00 192 LEU A C 1
ATOM 1615 O O . LEU A 1 192 ? 7.229 -1.991 -12.725 1.00 92.00 192 LEU A O 1
ATOM 1619 N N . ILE A 1 193 ? 7.443 -2.439 -14.919 1.00 92.44 193 ILE A N 1
ATOM 1620 C CA . ILE A 1 193 ? 6.670 -1.274 -15.381 1.00 92.44 193 ILE A CA 1
ATOM 1621 C C . ILE A 1 193 ? 5.246 -1.328 -14.814 1.00 92.44 193 ILE A C 1
ATOM 1623 O O . ILE A 1 193 ? 4.790 -0.371 -14.192 1.00 92.44 193 ILE A O 1
ATOM 1627 N N . GLY A 1 194 ? 4.579 -2.484 -14.907 1.00 93.44 194 GLY A N 1
ATOM 1628 C CA . GLY A 1 194 ? 3.226 -2.652 -14.367 1.00 93.44 194 GLY A CA 1
ATOM 1629 C C . GLY A 1 194 ? 3.163 -2.468 -12.847 1.00 93.44 194 GLY A C 1
ATOM 1630 O O . GLY A 1 194 ? 2.214 -1.884 -12.323 1.00 93.44 194 GLY A O 1
ATOM 1631 N N . PHE A 1 195 ? 4.199 -2.901 -12.119 1.00 95.25 195 PHE A N 1
ATOM 1632 C CA . PHE A 1 195 ? 4.298 -2.636 -10.681 1.00 95.25 195 PHE A CA 1
ATOM 1633 C C . PHE A 1 195 ? 4.551 -1.156 -10.381 1.00 95.25 195 PHE A C 1
ATOM 1635 O O . PHE A 1 195 ? 4.001 -0.644 -9.408 1.00 95.25 195 PHE A O 1
ATOM 1642 N N . ARG A 1 196 ? 5.350 -0.464 -11.199 1.00 95.00 196 ARG A N 1
ATOM 1643 C CA . ARG A 1 196 ? 5.612 0.976 -11.073 1.00 95.00 196 ARG A CA 1
ATOM 1644 C C . ARG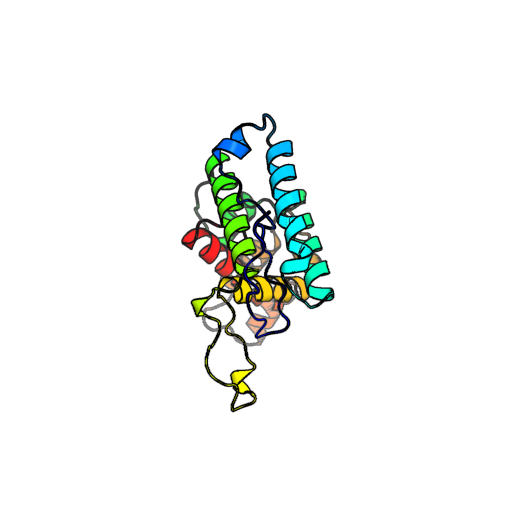 A 1 196 ? 4.330 1.779 -11.271 1.00 95.00 196 ARG A C 1
ATOM 1646 O O . ARG A 1 196 ? 4.016 2.615 -10.429 1.00 95.00 196 ARG A O 1
ATOM 1653 N N . ASP A 1 197 ? 3.549 1.471 -12.301 1.00 94.56 197 ASP A N 1
ATOM 1654 C CA . ASP A 1 197 ? 2.274 2.148 -12.568 1.00 94.56 197 ASP A CA 1
ATOM 1655 C C . ASP A 1 197 ? 1.232 1.866 -11.483 1.00 94.56 197 ASP A C 1
ATOM 1657 O O . ASP A 1 197 ? 0.504 2.763 -11.052 1.00 94.56 197 ASP A O 1
ATOM 1661 N N . TYR A 1 198 ? 1.191 0.631 -10.981 1.00 95.75 198 TYR A N 1
ATOM 1662 C CA . TYR A 1 198 ? 0.363 0.278 -9.834 1.00 95.75 198 TYR A CA 1
ATOM 1663 C C . TYR A 1 198 ? 0.727 1.098 -8.584 1.00 95.75 198 TYR A C 1
ATOM 1665 O O . TYR A 1 198 ? -0.156 1.673 -7.947 1.00 95.75 198 TYR A O 1
ATOM 1673 N N . GLU A 1 199 ? 2.014 1.186 -8.241 1.00 95.12 199 GLU A N 1
ATOM 1674 C CA . GLU A 1 199 ? 2.486 1.945 -7.077 1.00 95.12 199 GLU A CA 1
ATOM 1675 C C . GLU A 1 199 ? 2.244 3.450 -7.234 1.00 95.12 199 GLU A C 1
ATOM 1677 O O . GLU A 1 199 ? 1.846 4.108 -6.273 1.00 95.12 199 GLU A O 1
ATOM 1682 N N . LEU A 1 200 ? 2.408 3.987 -8.446 1.00 95.69 200 LEU A N 1
ATOM 1683 C CA . LEU A 1 200 ? 2.084 5.375 -8.766 1.00 95.69 200 LEU A CA 1
ATOM 1684 C C . LEU A 1 200 ? 0.595 5.668 -8.546 1.00 95.69 200 LEU A C 1
ATOM 1686 O O . LEU A 1 200 ? 0.242 6.635 -7.872 1.00 95.69 200 LEU A O 1
ATOM 1690 N N . ASN A 1 201 ? -0.289 4.817 -9.067 1.00 96.00 201 ASN A N 1
ATOM 1691 C CA . ASN A 1 201 ? -1.733 4.978 -8.898 1.00 96.00 201 ASN A CA 1
ATOM 1692 C C . ASN A 1 201 ? -2.163 4.817 -7.435 1.00 96.00 201 ASN A C 1
ATOM 1694 O O . ASN A 1 201 ? -3.006 5.576 -6.956 1.00 96.00 201 ASN A O 1
ATOM 1698 N N . LEU A 1 202 ? -1.547 3.889 -6.699 1.00 95.81 202 LEU A N 1
ATOM 1699 C CA . LEU A 1 202 ? -1.763 3.746 -5.261 1.00 95.81 202 LEU A CA 1
ATOM 1700 C C . LEU A 1 202 ? -1.310 4.999 -4.498 1.00 95.81 202 LEU A C 1
ATOM 1702 O O . LEU A 1 202 ? -1.995 5.444 -3.579 1.00 95.81 202 LEU A O 1
ATOM 1706 N N . MET A 1 203 ? -0.182 5.597 -4.883 1.00 95.88 203 MET A N 1
ATOM 1707 C CA . MET A 1 203 ? 0.301 6.822 -4.250 1.00 95.88 203 MET A CA 1
ATOM 1708 C C . MET A 1 203 ? -0.602 8.022 -4.564 1.00 95.88 203 MET A C 1
ATOM 1710 O O . MET A 1 203 ? -0.913 8.804 -3.670 1.00 95.88 203 MET A O 1
ATOM 1714 N N . ARG A 1 204 ? -1.120 8.129 -5.792 1.00 95.25 204 ARG A N 1
ATOM 1715 C CA . ARG A 1 204 ? -2.137 9.134 -6.151 1.00 95.25 204 ARG A CA 1
ATOM 1716 C C . ARG A 1 204 ? -3.420 8.958 -5.338 1.00 95.25 204 ARG A C 1
ATOM 1718 O O . ARG A 1 204 ? -3.936 9.933 -4.800 1.00 95.25 204 ARG A O 1
ATOM 1725 N N . LEU A 1 205 ? -3.887 7.719 -5.169 1.00 95.06 205 LEU A N 1
ATOM 1726 C CA . LEU A 1 205 ? -5.019 7.398 -4.295 1.00 95.06 205 LEU A CA 1
ATOM 1727 C C . LEU A 1 205 ? -4.753 7.852 -2.850 1.00 95.06 205 LEU A C 1
ATOM 1729 O O . LEU A 1 205 ? -5.623 8.454 -2.215 1.00 95.06 205 LEU A O 1
ATOM 1733 N N . ASN A 1 206 ? -3.542 7.602 -2.346 1.00 95.50 206 ASN A N 1
ATOM 1734 C CA . ASN A 1 206 ? -3.120 8.047 -1.022 1.00 95.50 206 ASN A CA 1
ATOM 1735 C C . ASN A 1 206 ? -3.173 9.575 -0.876 1.00 95.50 206 ASN A C 1
ATOM 1737 O O . ASN A 1 206 ? -3.597 10.057 0.173 1.00 95.50 206 ASN A O 1
ATOM 1741 N N . GLU A 1 207 ? -2.812 10.345 -1.904 1.00 94.25 207 GLU A N 1
ATOM 1742 C CA . GLU A 1 207 ? -2.959 11.805 -1.869 1.00 94.25 207 GLU A CA 1
ATOM 1743 C C . GLU A 1 207 ? -4.422 12.247 -1.889 1.00 94.25 207 GLU A C 1
ATOM 1745 O O . GLU A 1 207 ? -4.816 13.057 -1.049 1.00 94.25 207 GLU A O 1
ATOM 1750 N N . CYS A 1 208 ? -5.242 11.681 -2.781 1.00 93.12 208 CYS A N 1
ATOM 1751 C CA . CYS A 1 208 ? -6.652 12.055 -2.915 1.00 93.12 208 CYS A CA 1
ATOM 1752 C C . CYS A 1 208 ? -7.443 11.839 -1.618 1.00 93.12 208 CYS A C 1
ATOM 1754 O O . CYS A 1 208 ? -8.259 12.677 -1.240 1.00 93.12 208 CYS A O 1
ATOM 1756 N N . TYR A 1 209 ? -7.187 10.729 -0.922 1.00 91.94 209 TYR A N 1
ATOM 1757 C CA . TYR A 1 209 ? -7.933 10.340 0.278 1.00 91.94 209 TYR A CA 1
ATOM 1758 C C . TYR A 1 209 ? -7.166 10.564 1.586 1.00 91.94 209 TYR A C 1
ATOM 1760 O O . TYR A 1 209 ? -7.653 10.185 2.651 1.00 91.94 209 TYR A O 1
ATOM 1768 N N . ARG A 1 210 ? -5.976 11.180 1.530 1.00 93.69 210 ARG A N 1
ATOM 1769 C CA . ARG A 1 210 ? -5.083 11.371 2.686 1.00 93.69 210 ARG A CA 1
ATOM 1770 C C . ARG A 1 210 ? -4.842 10.050 3.435 1.00 93.69 210 ARG A C 1
ATOM 1772 O O . ARG A 1 210 ? -5.100 9.953 4.637 1.00 93.69 210 ARG A O 1
ATOM 1779 N N . LEU A 1 211 ? -4.352 9.044 2.712 1.00 94.94 211 LEU A N 1
ATOM 1780 C CA . LEU A 1 211 ? -4.032 7.696 3.199 1.00 94.94 211 LEU A CA 1
ATOM 1781 C C . LEU A 1 211 ? -2.521 7.400 3.110 1.00 94.94 211 LEU A C 1
ATOM 1783 O O . LEU A 1 211 ? -1.736 8.196 2.592 1.00 94.94 211 LEU A O 1
ATOM 1787 N N . CYS A 1 212 ? -2.138 6.235 3.636 1.00 93.81 212 CYS A N 1
ATOM 1788 C CA . CYS A 1 212 ? -0.809 5.625 3.617 1.00 93.81 212 CYS A CA 1
ATOM 1789 C C . CYS A 1 212 ? -0.918 4.107 3.348 1.00 93.81 212 CYS A C 1
ATOM 1791 O O . CYS A 1 212 ? -0.372 3.296 4.107 1.00 93.81 212 CYS A O 1
ATOM 1793 N N . LEU A 1 213 ? -1.689 3.722 2.320 1.00 91.12 213 LEU A N 1
ATOM 1794 C CA . LEU A 1 213 ? -1.903 2.323 1.922 1.00 91.12 213 LEU A CA 1
ATOM 1795 C C . LEU A 1 213 ? -0.639 1.618 1.435 1.00 91.12 213 LEU A C 1
ATOM 1797 O O . LEU A 1 213 ? 0.357 2.260 1.026 1.00 91.12 213 LEU A O 1
#

pLDDT: mean 82.95, std 15.52, range [30.81, 96.25]

Nearest PDB structures (foldseek):
  8srj-assembly1_A  TM=1.785E-01  e=8.854E+00  Salpingoeca rosetta

Sequence (213 aa):
MNKIKQTATVGNDLIVKYQVSSLIKLEELNKLSSKKSKFLSLYKRFYRLRNMVDSKPYNKEIYQKIIRRKFTMEDFNLKRSILLDDVDILSEISLFERIINTLAFVHNSTVYLPSERKEKPILFFQDLELPQRMEKLIILTLLRMDQQKPHIIKYDRKYEWVPKINNQLNNLSNDPDSKEYKSAFKDVDANLIGFRDYELNLMRLNECYRLCL

Solvent-accessible surface area (backbone atoms only — not comparable to full-atom values): 13163 Å² total; per-residue (Å²): 141,85,90,85,80,90,78,83,82,83,67,98,67,86,77,72,93,58,84,91,68,83,84,74,51,71,70,66,47,63,74,47,90,44,72,68,56,38,53,52,54,51,51,54,55,60,59,65,43,38,76,51,67,42,92,51,69,69,55,27,53,47,48,52,53,50,54,50,42,51,78,74,56,55,52,67,58,62,52,48,37,73,61,68,55,94,57,82,78,70,50,74,66,59,49,52,51,14,46,45,45,33,51,52,46,57,52,52,32,53,56,84,57,79,86,66,56,71,87,63,79,76,85,50,81,73,62,70,61,74,83,74,54,68,50,30,56,52,50,54,48,52,45,53,53,57,68,72,51,54,68,75,68,75,68,44,69,81,53,60,67,54,60,57,49,51,52,43,59,71,69,49,61,99,79,59,50,79,63,56,52,52,59,61,40,66,91,43,71,68,73,51,54,62,54,50,54,49,51,39,53,52,48,50,49,18,62,78,69,46,34,67,125